Protein AF-A0A4Q7TY13-F1 (afdb_monomer_lite)

Organism: NCBI:txid340320

Radius of gyration: 34.93 Å; chains: 1; bounding box: 103×98×91 Å

Foldseek 3Di:
DDDDDDPPPDPPDPDDDKDWFWFKAKAFEAAPPPGFGFWFWKKFKAAACAFQDPDADQHGNPPTDGDWDQDPNDTDGMWTQHPRRMTMGGIDTFDMPPVDPDGQWTKMKMFTPADGQQWDQDDDSLRIDMDITGGYDVDPPDPDDHHYNHTYGLPAEDEFDDWDWAAWDCPDQPDIDQIDIGGPDDPQWPDWDWADDRGAQDKIKIKIKGHLSYDYTDDPQWDWDDDPSIIMIIHMDGHHHDHRNDDPPPPDDDDDDDDDDDDDDDDDDDDDDDDDDDDDDDDDDDDDDDDDDDPPPPPPPD

Secondary structure (DSSP, 8-state):
-PPPP--------PPPP-EEEEEEEEEEEEETTT--B----EEEEEEBSSTT-SS--S-BPTT--PPPEEETTEEESEEE--TT-EEEEEEEEEEEETTSPPPS-EEEEEEEEEPPTTBPPP-GGGGEEEEEE-SB-S-TTS---PEEEEE-B-TTEEEPPPPEEE----SBTTBPPPPEEEPPP-TTEEEEEEES---TT-EEEEEEEE-TT-EEEP-TTEEEEEETTEEEEEEEEEPPP---SSPP---------------------------------------------SSSSSSS--

InterPro domains:
  IPR013783 Immunoglobulin-like fold [G3DSA:2.60.40.10] (26-152)
  IPR041033 SpaA-like, prealbumin fold domain subgroup 1 [PF17802] (25-121)

Sequence (302 aa):
MPPIPHSRQAPSEISNIATTRWGWYEAYKVDGVTGAGLAGAKFEVYPAADPYGERCVATPLAGSGPIEVVENGATVTEFTSDTNGRVFIPGLFIDQDPIHPFSAYRCYVLKETLAPVGYDLPYGSAAYTPFSVTPGAPGTGTTYVPKRIPNTRLPWAMSLPTPIVVQATCPVPGQPTVPSVMFPPTANIRTVTMVGEVKAGSTVTVRVLGDEEYVFVQSAGWTITKVGASFMGEYTVKFDAIDCEKPPVKESKPHETSLAVTGGSDMVPLLRMGVGAILLLGAAVFTAAQVTKRRRRAMEQA

pLDDT: mean 78.39, std 21.89, range [29.95, 98.5]

Structure (mmCIF, N/CA/C/O backbone):
data_AF-A0A4Q7TY13-F1
#
_entry.id   AF-A0A4Q7TY13-F1
#
loop_
_atom_site.group_PDB
_atom_site.id
_atom_site.type_symbol
_atom_site.label_atom_id
_atom_site.label_alt_id
_atom_site.label_comp_id
_atom_site.label_asym_id
_atom_site.label_entity_id
_atom_site.label_seq_id
_atom_site.pdbx_PDB_ins_code
_atom_site.Cartn_x
_atom_site.Cartn_y
_atom_site.Cartn_z
_atom_site.occupancy
_atom_site.B_iso_or_equiv
_atom_site.auth_seq_id
_atom_site.auth_comp_id
_atom_site.auth_asym_id
_atom_site.auth_atom_id
_atom_site.pdbx_PDB_model_num
ATOM 1 N N . MET A 1 1 ? 33.196 56.301 -49.797 1.00 49.44 1 MET A N 1
ATOM 2 C CA . MET A 1 1 ? 32.649 54.926 -49.794 1.00 49.44 1 MET A CA 1
ATOM 3 C C . MET A 1 1 ? 31.441 54.909 -48.873 1.00 49.44 1 MET A C 1
ATOM 5 O O . MET A 1 1 ? 31.599 55.362 -47.745 1.00 49.44 1 MET A O 1
ATOM 9 N N . PRO A 1 2 ? 30.250 54.490 -49.330 1.00 49.22 2 PRO A N 1
ATOM 10 C CA . PRO A 1 2 ? 29.112 54.314 -48.432 1.00 49.22 2 PRO A CA 1
ATOM 11 C C . PRO A 1 2 ? 29.326 53.070 -47.544 1.00 49.22 2 PRO A C 1
ATOM 13 O O . PRO A 1 2 ? 30.039 52.154 -47.964 1.00 49.22 2 PRO A O 1
ATOM 16 N N . PRO A 1 3 ? 28.752 53.020 -46.327 1.00 52.72 3 PRO A N 1
ATOM 17 C CA . PRO A 1 3 ? 28.857 51.851 -45.462 1.00 52.72 3 PRO A CA 1
ATOM 18 C C . PRO A 1 3 ? 28.089 50.662 -46.058 1.00 52.72 3 PRO A C 1
ATOM 20 O O . PRO A 1 3 ? 26.989 50.816 -46.588 1.00 52.72 3 PRO A O 1
ATOM 23 N N . ILE A 1 4 ? 28.688 49.474 -45.966 1.00 56.56 4 ILE A N 1
ATOM 24 C CA . ILE A 1 4 ? 28.082 48.203 -46.381 1.00 56.56 4 ILE A CA 1
ATOM 25 C C . ILE A 1 4 ? 26.888 47.927 -45.452 1.00 56.56 4 ILE A C 1
ATOM 27 O O . ILE A 1 4 ? 27.062 47.974 -44.232 1.00 56.56 4 ILE A O 1
ATOM 31 N N . PRO A 1 5 ? 25.681 47.636 -45.967 1.00 55.06 5 PRO A N 1
ATOM 32 C CA . PRO A 1 5 ? 24.564 47.284 -45.107 1.00 55.06 5 PRO A CA 1
ATOM 33 C C . PRO A 1 5 ? 24.850 45.931 -44.446 1.00 55.06 5 PRO A C 1
ATOM 35 O O . PRO A 1 5 ? 25.048 44.925 -45.128 1.00 55.06 5 PRO A O 1
ATOM 38 N N . HIS A 1 6 ? 24.861 45.892 -43.112 1.00 53.75 6 HIS A N 1
ATOM 39 C CA . HIS A 1 6 ? 24.848 44.629 -42.382 1.00 53.75 6 HIS A CA 1
ATOM 40 C C . HIS A 1 6 ? 23.522 43.924 -42.673 1.00 53.75 6 HIS A C 1
ATOM 42 O O . HIS A 1 6 ? 22.461 44.346 -42.209 1.00 53.75 6 HIS A O 1
ATOM 48 N N . SER A 1 7 ? 23.590 42.860 -43.473 1.00 58.44 7 SER A N 1
ATOM 49 C CA . SER A 1 7 ? 22.499 41.906 -43.632 1.00 58.44 7 SER A CA 1
ATOM 50 C C . SER A 1 7 ? 22.081 41.422 -42.244 1.00 58.44 7 SER A C 1
ATOM 52 O O . SER A 1 7 ? 22.857 40.753 -41.561 1.00 58.44 7 SER A O 1
ATOM 54 N N . ARG A 1 8 ? 20.863 41.765 -41.807 1.00 54.44 8 ARG A N 1
ATOM 55 C CA . ARG A 1 8 ? 20.231 41.075 -40.681 1.00 54.44 8 ARG A CA 1
ATOM 56 C C . ARG A 1 8 ? 19.901 39.673 -41.170 1.00 54.44 8 ARG A C 1
ATOM 58 O O . ARG A 1 8 ? 18.864 39.465 -41.794 1.00 54.44 8 ARG A O 1
ATOM 65 N N . GLN A 1 9 ? 20.800 38.729 -40.928 1.00 53.16 9 GLN A N 1
ATOM 66 C CA . GLN A 1 9 ? 20.475 37.321 -41.077 1.00 53.16 9 GLN A CA 1
ATOM 67 C C . GLN A 1 9 ? 19.347 37.029 -40.081 1.00 53.16 9 GLN A C 1
ATOM 69 O O . GLN A 1 9 ? 19.521 37.198 -38.874 1.00 53.16 9 GLN A O 1
ATOM 74 N N . ALA A 1 10 ? 18.156 36.709 -40.591 1.00 61.06 10 ALA A N 1
ATOM 75 C CA . ALA A 1 10 ? 17.055 36.266 -39.747 1.00 61.06 10 ALA A CA 1
ATOM 76 C C . ALA A 1 10 ? 17.520 35.023 -38.964 1.00 61.06 10 ALA A C 1
ATOM 78 O O . ALA A 1 10 ? 18.226 34.194 -39.554 1.00 61.06 10 ALA A O 1
ATOM 79 N N . PRO A 1 11 ? 17.164 34.865 -37.674 1.00 57.53 11 PRO A N 1
ATOM 80 C CA . PRO A 1 11 ? 17.496 33.650 -36.947 1.00 57.53 11 PRO A CA 1
ATOM 81 C C . PRO A 1 11 ? 16.820 32.489 -37.677 1.00 57.53 11 PRO A C 1
ATOM 83 O O . PRO A 1 11 ? 15.596 32.404 -37.719 1.00 57.53 11 PRO A O 1
ATOM 86 N N . SER A 1 12 ? 17.613 31.633 -38.308 1.00 61.38 12 SER A N 1
ATOM 87 C CA . SER A 1 12 ? 17.139 30.382 -38.898 1.00 61.38 12 SER A CA 1
ATOM 88 C C . SER A 1 12 ? 17.755 29.230 -38.124 1.00 61.38 12 SER A C 1
ATOM 90 O O . SER A 1 12 ? 18.463 28.400 -38.673 1.00 61.38 12 SER A O 1
ATOM 92 N N . GLU A 1 13 ? 17.494 29.191 -36.821 1.00 64.62 13 GLU A N 1
ATOM 93 C CA . GLU A 1 13 ? 17.773 28.001 -36.025 1.00 64.62 13 GLU A CA 1
ATOM 94 C C . GLU A 1 13 ? 16.446 27.372 -35.628 1.00 64.62 13 GLU A C 1
ATOM 96 O O . GLU A 1 13 ? 15.847 27.683 -34.601 1.00 64.62 13 GLU A O 1
ATOM 101 N N . ILE A 1 14 ? 15.962 26.482 -36.493 1.00 67.62 14 ILE A N 1
ATOM 102 C CA . ILE A 1 14 ? 15.069 25.423 -36.037 1.00 67.62 14 ILE A CA 1
ATOM 103 C C . ILE A 1 14 ? 15.909 24.578 -35.072 1.00 67.62 14 ILE A C 1
ATOM 105 O O . ILE A 1 14 ? 16.956 24.061 -35.462 1.00 67.62 14 ILE A O 1
ATOM 109 N N . SER A 1 15 ? 15.481 24.474 -33.813 1.00 73.31 15 SER A N 1
ATOM 110 C CA . SER A 1 15 ? 16.133 23.608 -32.828 1.00 73.31 15 SER A CA 1
ATOM 111 C C . SER A 1 15 ? 16.093 22.148 -33.291 1.00 73.31 15 SER A C 1
ATOM 113 O O . SER A 1 15 ? 15.129 21.727 -33.935 1.00 73.31 15 SER A O 1
ATOM 115 N N . ASN A 1 16 ? 17.105 21.352 -32.939 1.00 78.12 16 ASN A N 1
ATOM 116 C CA . ASN A 1 16 ? 17.084 19.912 -33.195 1.00 78.12 16 ASN A CA 1
ATOM 117 C C . ASN A 1 16 ? 15.844 19.252 -32.560 1.00 78.12 16 ASN A C 1
ATOM 119 O O . ASN A 1 16 ? 15.320 19.718 -31.547 1.00 78.12 16 ASN A O 1
ATOM 123 N N . ILE A 1 17 ? 15.377 18.153 -33.153 1.00 81.62 17 ILE A N 1
ATOM 124 C CA . ILE A 1 17 ? 14.265 17.371 -32.601 1.00 81.62 17 ILE A CA 1
ATOM 125 C C . ILE A 1 17 ? 14.758 16.662 -31.336 1.00 81.62 17 ILE A C 1
ATOM 127 O O . ILE A 1 17 ? 15.833 16.066 -31.343 1.00 81.62 17 ILE A O 1
ATOM 131 N N . ALA A 1 18 ? 13.966 16.725 -30.266 1.00 85.69 18 ALA A N 1
ATOM 132 C CA . ALA A 1 18 ? 14.162 15.922 -29.067 1.00 85.69 18 ALA A CA 1
ATOM 133 C C . ALA A 1 18 ? 13.088 14.832 -29.009 1.00 85.69 18 ALA A C 1
ATOM 135 O O . ALA A 1 18 ? 11.911 15.096 -29.264 1.00 85.69 18 ALA A O 1
ATOM 136 N N . THR A 1 19 ? 13.486 13.612 -28.659 1.00 88.62 19 THR A N 1
ATOM 137 C CA . THR A 1 19 ? 12.565 12.478 -28.499 1.00 88.62 19 THR A CA 1
ATOM 138 C C . THR A 1 19 ? 12.606 12.014 -27.057 1.00 88.62 19 THR A C 1
ATOM 140 O O . THR A 1 19 ? 13.689 11.781 -26.538 1.00 88.62 19 THR A O 1
ATOM 143 N N . THR A 1 20 ? 11.447 11.828 -26.424 1.00 91.25 20 THR A N 1
ATOM 144 C CA . THR A 1 20 ? 11.343 11.172 -25.112 1.00 91.25 20 THR A CA 1
ATOM 145 C C . THR A 1 20 ? 10.578 9.868 -25.267 1.00 91.25 20 THR A C 1
ATOM 147 O O . THR A 1 20 ? 9.555 9.819 -25.954 1.00 91.25 20 THR A O 1
ATOM 150 N N . ARG A 1 21 ? 11.080 8.788 -24.667 1.00 92.12 21 ARG A N 1
ATOM 151 C CA . ARG A 1 21 ? 10.443 7.472 -24.743 1.00 92.12 21 ARG A CA 1
ATOM 152 C C . ARG A 1 21 ? 9.895 7.074 -23.390 1.00 92.12 21 ARG A C 1
ATOM 154 O O . ARG A 1 21 ? 10.549 7.226 -22.360 1.00 92.12 21 ARG A O 1
ATOM 161 N N . TRP A 1 22 ? 8.681 6.551 -23.440 1.00 93.06 22 TRP A N 1
ATOM 162 C CA . TRP A 1 22 ? 7.876 6.193 -22.287 1.00 93.06 22 TRP A CA 1
ATOM 163 C C . TRP A 1 22 ? 7.290 4.804 -22.503 1.00 93.06 22 TRP A C 1
ATOM 165 O O . TRP A 1 22 ? 7.093 4.376 -23.643 1.00 93.06 22 TRP A O 1
ATOM 175 N N . GLY A 1 23 ? 6.998 4.112 -21.414 1.00 91.81 23 GLY A N 1
ATOM 176 C CA . GLY A 1 23 ? 6.291 2.838 -21.426 1.00 91.81 23 GLY A CA 1
ATOM 177 C C . GLY A 1 23 ? 5.328 2.739 -20.255 1.00 91.81 23 GLY A C 1
ATOM 178 O O . GLY A 1 23 ? 5.052 3.720 -19.567 1.00 91.81 23 GLY A O 1
ATOM 179 N N . TRP A 1 24 ? 4.813 1.543 -20.020 1.00 91.06 24 TRP A N 1
ATOM 180 C CA . TRP A 1 24 ? 4.009 1.228 -18.844 1.00 91.06 24 TRP A CA 1
ATOM 181 C C . TRP A 1 24 ? 4.403 -0.127 -18.290 1.00 91.06 24 TRP A C 1
ATOM 183 O O . TRP A 1 24 ? 5.160 -0.882 -18.905 1.00 91.06 24 TRP A O 1
ATOM 193 N N . TYR A 1 25 ? 3.866 -0.437 -17.120 1.00 92.44 25 TYR A N 1
ATOM 194 C CA . TYR A 1 25 ? 4.073 -1.716 -16.477 1.00 92.44 25 TYR A CA 1
ATOM 195 C C . TYR A 1 25 ? 2.753 -2.309 -15.998 1.00 92.44 25 TYR A C 1
ATOM 197 O O . TYR A 1 25 ? 1.866 -1.601 -15.522 1.00 92.44 25 TYR A O 1
ATOM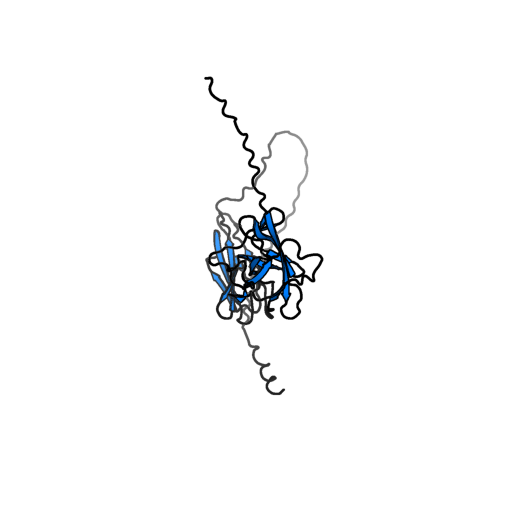 205 N N . GLU A 1 26 ? 2.638 -3.627 -16.130 1.00 93.00 26 GLU A N 1
ATOM 206 C CA . GLU A 1 26 ? 1.529 -4.410 -15.609 1.00 93.00 26 GLU A CA 1
ATOM 207 C C . GLU A 1 26 ? 2.055 -5.631 -14.840 1.00 93.00 26 GLU A C 1
ATOM 209 O O . GLU A 1 26 ? 3.021 -6.301 -15.220 1.00 93.00 26 GLU A O 1
ATOM 214 N N . ALA A 1 27 ? 1.409 -5.909 -13.715 1.00 95.19 27 ALA A N 1
ATOM 215 C CA . ALA A 1 27 ? 1.659 -7.073 -12.884 1.00 95.19 27 ALA A CA 1
ATOM 216 C C . ALA A 1 27 ? 0.348 -7.586 -12.287 1.00 95.19 27 ALA A C 1
ATOM 218 O O . ALA A 1 27 ? -0.671 -6.901 -12.314 1.00 95.19 27 ALA A O 1
ATOM 219 N N . TYR A 1 28 ? 0.385 -8.786 -11.716 1.00 97.00 28 TYR A N 1
ATOM 220 C CA . TYR A 1 28 ? -0.742 -9.371 -10.998 1.00 97.00 28 TYR A CA 1
ATOM 221 C C . TYR A 1 28 ? -0.338 -9.683 -9.564 1.00 97.00 28 TYR A C 1
ATOM 223 O O . TYR A 1 28 ? 0.536 -10.518 -9.313 1.00 97.00 28 TYR A O 1
ATOM 231 N N . LYS A 1 29 ? -1.003 -9.033 -8.614 1.00 98.25 29 LYS A N 1
ATOM 232 C CA . LYS A 1 29 ? -1.032 -9.427 -7.214 1.00 98.25 29 LYS A CA 1
ATOM 233 C C . LYS A 1 29 ? -1.815 -10.721 -7.096 1.00 98.25 29 LYS A C 1
ATOM 235 O O . LYS A 1 29 ? -2.975 -10.800 -7.491 1.00 98.25 29 LYS A O 1
ATOM 240 N N . VAL A 1 30 ? -1.174 -11.732 -6.533 1.00 97.88 30 VAL A N 1
ATOM 241 C CA . VAL A 1 30 ? -1.740 -13.074 -6.479 1.00 97.88 30 VAL A CA 1
ATOM 242 C C . VAL A 1 30 ? -1.545 -13.720 -5.125 1.00 97.88 30 VAL A C 1
ATOM 244 O O . VAL A 1 30 ? -0.652 -13.373 -4.348 1.00 97.88 30 VAL A O 1
ATOM 247 N N . ASP A 1 31 ? -2.380 -14.709 -4.877 1.00 95.81 31 ASP A N 1
ATOM 248 C CA . ASP A 1 31 ? -2.190 -15.691 -3.838 1.00 95.81 31 ASP A CA 1
ATOM 249 C C . ASP A 1 31 ? -0.951 -16.544 -4.132 1.00 95.81 31 ASP A C 1
ATOM 251 O O . ASP A 1 31 ? -0.808 -17.086 -5.231 1.00 95.81 31 ASP A O 1
ATOM 255 N N . GLY A 1 32 ? -0.050 -16.676 -3.161 1.00 94.12 32 GLY A N 1
ATOM 256 C CA . GLY A 1 32 ? 1.195 -17.422 -3.338 1.00 94.12 32 GLY A CA 1
ATOM 257 C C . GLY A 1 32 ? 1.010 -18.925 -3.561 1.00 94.12 32 GLY A C 1
ATOM 258 O O . GLY A 1 32 ? 1.912 -19.558 -4.100 1.00 94.12 32 GLY A O 1
ATOM 259 N N . VAL A 1 33 ? -0.144 -19.490 -3.189 1.00 92.81 33 VAL A N 1
ATOM 260 C CA . VAL A 1 33 ? -0.410 -20.936 -3.250 1.00 92.81 33 VAL A CA 1
ATOM 261 C C . VAL A 1 33 ? -1.324 -21.283 -4.424 1.00 92.81 33 VAL A C 1
ATOM 263 O O . VAL A 1 33 ? -0.960 -22.045 -5.310 1.00 92.81 33 VAL A O 1
ATOM 266 N N . THR A 1 34 ? -2.525 -20.715 -4.434 1.00 94.31 34 THR A N 1
ATOM 267 C CA . THR A 1 34 ? -3.588 -20.977 -5.420 1.00 94.31 34 THR A CA 1
ATOM 268 C C . THR A 1 34 ? -3.399 -20.193 -6.708 1.00 94.31 34 THR A C 1
ATOM 270 O O . THR A 1 34 ? -3.922 -20.559 -7.755 1.00 94.31 34 THR A O 1
ATOM 273 N N . GLY A 1 35 ? -2.677 -19.081 -6.624 1.00 94.81 35 GLY A N 1
ATOM 274 C CA . GLY A 1 35 ? -2.438 -18.189 -7.733 1.00 94.81 35 GLY A CA 1
ATOM 275 C C . GLY A 1 35 ? -3.589 -17.281 -8.156 1.00 94.81 35 GLY A C 1
ATOM 276 O O . GLY A 1 35 ? -3.412 -16.546 -9.130 1.00 94.81 35 GLY A O 1
ATOM 277 N N . ALA A 1 36 ? -4.702 -17.289 -7.421 1.00 95.50 36 ALA A N 1
ATOM 278 C CA . ALA A 1 36 ? -5.828 -16.382 -7.623 1.00 95.50 36 ALA A CA 1
ATOM 279 C C . ALA A 1 36 ? -5.410 -14.907 -7.481 1.00 95.50 36 ALA A C 1
ATOM 281 O O . ALA A 1 36 ? -4.533 -14.593 -6.677 1.00 95.50 36 ALA A O 1
ATOM 282 N N . GLY A 1 37 ? -6.041 -14.014 -8.247 1.00 96.56 37 GLY A N 1
ATOM 283 C CA . GLY A 1 37 ? -5.825 -12.568 -8.152 1.00 96.56 37 GLY A CA 1
ATOM 284 C C . GLY A 1 37 ? -6.306 -11.993 -6.818 1.00 96.56 37 GLY A C 1
ATOM 285 O O . GLY A 1 37 ? -7.315 -12.447 -6.281 1.00 96.56 37 GLY A O 1
ATOM 286 N N . LEU A 1 38 ? -5.580 -11.009 -6.278 1.00 96.25 38 LEU A N 1
ATOM 287 C CA . LEU A 1 38 ? -5.892 -10.375 -4.994 1.00 96.25 38 LEU A CA 1
ATOM 288 C C . LEU A 1 38 ? -6.087 -8.867 -5.137 1.00 96.25 38 LEU A C 1
ATOM 290 O O . LEU A 1 38 ? -5.156 -8.151 -5.510 1.00 96.25 38 LEU A O 1
ATOM 294 N N . ALA A 1 39 ? -7.267 -8.389 -4.756 1.00 96.25 39 ALA A N 1
ATOM 295 C CA . ALA A 1 39 ? -7.611 -6.971 -4.747 1.00 96.25 39 ALA A CA 1
ATOM 296 C C . ALA A 1 39 ? -7.082 -6.232 -3.510 1.00 96.25 39 ALA A C 1
ATOM 298 O O . ALA A 1 39 ? -6.946 -6.810 -2.430 1.00 96.25 39 ALA A O 1
ATOM 299 N N . GLY A 1 40 ? -6.866 -4.925 -3.657 1.00 93.62 40 GLY A N 1
ATOM 300 C CA . GLY A 1 40 ? -6.635 -4.006 -2.543 1.00 93.62 40 GLY A CA 1
ATOM 301 C C . GLY A 1 40 ? -5.205 -3.959 -2.003 1.00 93.62 40 GLY A C 1
ATOM 302 O O . GLY A 1 40 ? -4.977 -3.274 -1.009 1.00 93.62 40 GLY A O 1
ATOM 303 N N . ALA A 1 41 ? -4.242 -4.636 -2.639 1.00 96.69 41 ALA A N 1
ATOM 304 C CA . ALA A 1 41 ? -2.831 -4.369 -2.369 1.00 96.69 41 ALA A CA 1
ATOM 305 C C . ALA A 1 41 ? -2.471 -2.973 -2.878 1.00 96.69 41 ALA A C 1
ATOM 307 O O . ALA A 1 41 ? -2.940 -2.586 -3.947 1.00 96.69 41 ALA A O 1
ATOM 308 N N . LYS A 1 42 ? -1.614 -2.251 -2.159 1.00 97.69 42 LYS A N 1
ATOM 309 C CA . LYS A 1 42 ? -1.119 -0.931 -2.562 1.00 97.69 42 LYS A CA 1
ATOM 310 C C . LYS A 1 42 ? 0.372 -0.974 -2.825 1.00 97.69 42 LYS A C 1
ATOM 312 O O . LYS A 1 42 ? 1.121 -1.654 -2.117 1.00 97.69 42 LYS A O 1
ATOM 317 N N . PHE A 1 43 ? 0.784 -0.229 -3.840 1.00 98.44 43 PHE A N 1
ATOM 318 C CA . PHE A 1 43 ? 2.151 -0.203 -4.318 1.00 98.44 43 PHE A CA 1
ATOM 319 C C . PHE A 1 43 ? 2.637 1.208 -4.604 1.00 98.44 43 PHE A C 1
ATOM 321 O O . PHE A 1 43 ? 1.892 2.032 -5.120 1.00 98.44 43 PHE A O 1
ATOM 328 N N . GLU A 1 44 ? 3.923 1.430 -4.372 1.00 98.25 44 GLU A N 1
ATOM 329 C CA . GLU A 1 44 ? 4.661 2.622 -4.787 1.00 98.25 44 GLU A CA 1
ATOM 330 C C . GLU A 1 44 ? 5.759 2.223 -5.779 1.00 98.25 44 GLU A C 1
ATOM 332 O O . GLU A 1 44 ? 6.327 1.130 -5.692 1.00 98.25 44 GLU A O 1
ATOM 337 N N . VAL A 1 45 ? 6.095 3.109 -6.716 1.00 98.25 45 V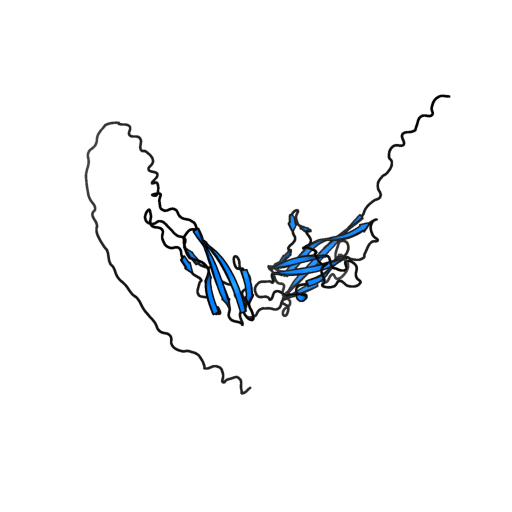AL A N 1
ATOM 338 C CA . VAL A 1 45 ? 7.177 2.888 -7.688 1.00 98.25 45 VAL A CA 1
ATOM 339 C C . VAL A 1 45 ? 8.366 3.759 -7.328 1.00 98.25 45 VAL A C 1
ATOM 341 O O . VAL A 1 45 ? 8.202 4.933 -7.031 1.00 98.25 45 VAL A O 1
ATOM 344 N N . TYR A 1 46 ? 9.569 3.206 -7.407 1.00 98.50 46 TYR A N 1
ATOM 345 C CA . TYR A 1 46 ? 10.821 3.898 -7.137 1.00 98.50 46 TYR A CA 1
ATOM 346 C C . TYR A 1 46 ? 11.789 3.751 -8.314 1.00 98.50 46 TYR A C 1
ATOM 348 O O . TYR A 1 46 ? 11.786 2.716 -8.997 1.00 98.50 46 TYR A O 1
ATOM 356 N N . PRO A 1 47 ? 12.660 4.747 -8.550 1.00 98.19 47 PRO A N 1
ATOM 357 C CA . PRO A 1 47 ? 13.769 4.581 -9.479 1.00 98.19 47 PRO A CA 1
ATOM 358 C C . PRO A 1 47 ? 14.704 3.474 -8.976 1.00 98.19 47 PRO A C 1
ATOM 360 O O . PRO A 1 47 ? 14.988 3.388 -7.781 1.00 98.19 47 PRO A O 1
ATOM 363 N N . ALA A 1 48 ? 15.194 2.625 -9.880 1.00 98.06 48 ALA A N 1
ATOM 364 C CA . ALA A 1 48 ? 16.223 1.650 -9.533 1.00 98.06 48 ALA A CA 1
ATOM 365 C C . ALA A 1 48 ? 17.568 2.342 -9.263 1.00 98.06 48 ALA A C 1
ATOM 367 O O . ALA A 1 48 ? 17.871 3.377 -9.861 1.00 98.06 48 ALA A O 1
ATOM 368 N N . ALA A 1 49 ? 18.387 1.751 -8.389 1.00 97.50 49 ALA A N 1
ATOM 369 C CA . ALA A 1 49 ? 19.751 2.221 -8.137 1.00 97.50 49 ALA A CA 1
ATOM 370 C C . ALA A 1 49 ? 20.625 2.175 -9.403 1.00 97.50 49 ALA A C 1
ATOM 372 O O . ALA A 1 49 ? 21.430 3.075 -9.622 1.00 97.50 49 ALA A O 1
ATOM 373 N N . ASP A 1 50 ? 20.419 1.157 -10.245 1.00 96.81 50 ASP A N 1
ATOM 374 C CA . ASP A 1 50 ? 20.980 1.067 -11.591 1.00 96.81 50 ASP A CA 1
ATOM 375 C C . ASP A 1 50 ? 19.834 1.019 -12.625 1.00 96.81 50 ASP A C 1
ATOM 377 O O . ASP A 1 50 ? 19.180 -0.020 -12.774 1.00 96.81 50 ASP A O 1
ATOM 381 N N . PRO A 1 51 ? 19.527 2.138 -13.308 1.00 95.75 51 PRO A N 1
ATOM 382 C CA . PRO A 1 51 ? 18.399 2.222 -14.230 1.00 95.75 51 PRO A CA 1
ATOM 383 C C . PRO A 1 51 ? 18.620 1.479 -15.554 1.00 95.75 51 PRO A C 1
ATOM 385 O O . PRO A 1 51 ? 17.638 1.252 -16.259 1.00 95.75 51 PRO A O 1
ATOM 388 N N . TYR A 1 52 ? 19.853 1.100 -15.900 1.00 94.81 52 TYR A N 1
ATOM 389 C CA . TYR A 1 52 ? 20.180 0.432 -17.170 1.00 94.81 52 TYR A CA 1
ATOM 390 C C . TYR A 1 52 ? 21.087 -0.791 -16.985 1.00 94.81 52 TYR A C 1
ATOM 392 O O . TYR A 1 52 ? 21.744 -1.228 -17.930 1.00 94.81 52 TYR A O 1
ATOM 400 N N . GLY A 1 53 ? 21.122 -1.343 -15.773 1.00 93.12 53 GLY A N 1
ATOM 401 C CA . GLY A 1 53 ? 21.879 -2.551 -15.479 1.00 93.12 53 GLY A CA 1
ATOM 402 C C . GLY A 1 53 ? 21.396 -3.735 -16.307 1.00 93.12 53 GLY A C 1
ATOM 403 O O . GLY A 1 53 ? 20.220 -3.823 -16.657 1.00 93.12 53 GLY A O 1
ATOM 404 N N . GLU A 1 54 ? 22.293 -4.691 -16.566 1.00 91.81 54 GLU A N 1
ATOM 405 C CA . GLU A 1 54 ? 22.007 -5.894 -17.368 1.00 91.81 54 GLU A CA 1
ATOM 406 C C . GLU A 1 54 ? 20.785 -6.685 -16.873 1.00 91.81 54 GLU A C 1
ATOM 408 O O . GLU A 1 54 ? 20.146 -7.418 -17.632 1.00 91.81 54 GLU A O 1
ATOM 413 N N . ARG A 1 55 ? 20.475 -6.562 -15.576 1.00 92.31 55 ARG A N 1
ATOM 414 C CA . ARG A 1 55 ? 19.270 -7.087 -14.937 1.00 92.31 55 ARG A CA 1
ATOM 415 C C . ARG A 1 55 ? 18.747 -6.082 -13.927 1.00 92.31 55 ARG A C 1
ATOM 417 O O . ARG A 1 55 ? 19.504 -5.566 -13.109 1.00 92.31 55 ARG A O 1
ATOM 424 N N . CYS A 1 56 ? 17.432 -5.899 -13.904 1.00 95.44 56 CYS A N 1
ATOM 425 C CA . CYS A 1 56 ? 16.801 -5.099 -12.865 1.00 95.44 56 CYS A CA 1
ATOM 426 C C . CYS A 1 56 ? 16.888 -5.809 -11.507 1.00 95.44 56 CYS A C 1
ATOM 428 O O . CYS A 1 56 ? 16.508 -6.976 -11.374 1.00 95.44 56 CYS A O 1
ATOM 430 N N . VAL A 1 57 ? 17.356 -5.086 -10.491 1.00 96.00 57 VAL A N 1
ATOM 431 C CA . VAL A 1 57 ? 17.530 -5.572 -9.114 1.00 96.00 57 VAL A CA 1
ATOM 432 C C . VAL A 1 57 ? 16.583 -4.859 -8.155 1.00 96.00 57 VAL A C 1
ATOM 434 O O . VAL A 1 57 ? 16.160 -3.735 -8.410 1.00 96.00 57 VAL A O 1
ATOM 437 N N . ALA A 1 58 ? 16.229 -5.519 -7.050 1.00 95.56 58 ALA A N 1
ATOM 438 C CA . ALA A 1 58 ? 15.232 -5.058 -6.076 1.00 95.56 58 ALA A CA 1
ATOM 439 C C . ALA A 1 58 ? 15.724 -3.907 -5.167 1.00 95.56 58 ALA A C 1
ATOM 441 O O . ALA A 1 58 ? 15.333 -3.822 -4.005 1.00 95.56 58 ALA A O 1
ATOM 442 N N . THR A 1 59 ? 16.611 -3.050 -5.672 1.00 96.62 59 THR A N 1
ATOM 443 C CA . THR A 1 59 ? 17.271 -1.995 -4.899 1.00 96.62 59 THR A CA 1
ATOM 444 C C . THR A 1 59 ? 16.856 -0.632 -5.448 1.00 96.62 59 THR A C 1
ATOM 446 O O . THR A 1 59 ? 17.267 -0.283 -6.561 1.00 96.62 59 THR A O 1
ATOM 449 N N . PRO A 1 60 ? 16.042 0.145 -4.712 1.00 97.06 60 PRO A N 1
ATOM 450 C CA . PRO A 1 60 ? 15.705 1.499 -5.123 1.00 97.06 60 PRO A CA 1
ATOM 451 C C . PRO A 1 60 ? 16.924 2.422 -4.993 1.00 97.06 60 PRO A C 1
ATOM 453 O O . PRO A 1 60 ? 17.845 2.161 -4.214 1.00 97.06 60 PRO A O 1
ATOM 456 N N . LEU A 1 61 ? 16.925 3.525 -5.738 1.00 97.69 61 LEU A N 1
ATOM 457 C CA . LEU A 1 61 ? 17.929 4.575 -5.607 1.00 97.69 61 LEU A CA 1
ATOM 458 C C . LEU A 1 61 ? 17.882 5.161 -4.189 1.00 97.69 61 LEU A C 1
ATOM 460 O O . LEU A 1 61 ? 16.828 5.597 -3.716 1.00 97.69 61 LEU A O 1
ATOM 464 N N . ALA A 1 62 ? 19.028 5.185 -3.512 1.00 96.19 62 ALA A N 1
ATOM 465 C CA . ALA A 1 62 ? 19.119 5.677 -2.142 1.00 96.19 62 ALA A CA 1
ATOM 466 C C . ALA A 1 62 ? 18.652 7.140 -2.039 1.00 96.19 62 ALA A C 1
ATOM 468 O O . ALA A 1 62 ? 19.055 7.987 -2.832 1.00 96.19 62 ALA A O 1
ATOM 469 N N . GLY A 1 63 ? 17.798 7.429 -1.054 1.00 95.38 63 GLY A N 1
ATOM 470 C CA . GLY A 1 63 ? 17.256 8.771 -0.820 1.00 95.38 63 GLY A CA 1
ATOM 471 C C . GLY A 1 63 ? 16.140 9.206 -1.778 1.00 95.38 63 GLY A C 1
ATOM 472 O O . GLY A 1 63 ? 15.669 10.334 -1.661 1.00 95.38 63 GLY A O 1
ATOM 473 N N . SER A 1 64 ? 15.698 8.347 -2.704 1.00 96.56 64 SER A N 1
ATOM 474 C CA . SER A 1 64 ? 14.565 8.653 -3.586 1.00 96.56 64 SER A CA 1
ATOM 475 C C . SER A 1 64 ? 13.206 8.463 -2.898 1.00 96.56 64 SER A C 1
ATOM 477 O O . SER A 1 64 ? 13.040 7.592 -2.041 1.00 96.56 64 SER A O 1
ATOM 479 N N . GLY A 1 65 ? 12.231 9.290 -3.285 1.00 96.56 65 GLY A N 1
ATOM 480 C CA . GLY A 1 65 ? 10.816 9.105 -2.953 1.00 96.56 65 GLY A CA 1
ATOM 481 C C . GLY A 1 65 ? 10.062 8.307 -4.029 1.00 96.56 65 GLY A C 1
ATOM 482 O O . GLY A 1 65 ? 10.645 8.002 -5.076 1.00 96.56 65 GLY A O 1
ATOM 483 N N . PRO A 1 66 ? 8.777 7.978 -3.786 1.00 97.88 66 PRO A N 1
ATOM 484 C CA . PRO A 1 66 ? 7.905 7.399 -4.801 1.00 97.88 66 PRO A CA 1
ATOM 485 C C . PRO A 1 66 ? 7.825 8.284 -6.047 1.00 97.88 66 PRO A C 1
ATOM 487 O O . PRO A 1 66 ? 7.818 9.511 -5.953 1.00 97.88 66 PRO A O 1
ATOM 490 N N . ILE A 1 67 ? 7.748 7.656 -7.213 1.00 97.81 67 ILE A N 1
ATOM 491 C CA . ILE A 1 67 ? 7.570 8.335 -8.491 1.00 97.81 67 ILE A CA 1
ATOM 492 C C . ILE A 1 67 ? 6.121 8.793 -8.613 1.00 97.81 67 ILE A C 1
ATOM 494 O O . ILE A 1 67 ? 5.190 8.001 -8.479 1.00 97.81 67 ILE A O 1
ATOM 498 N N . GLU A 1 68 ? 5.962 10.072 -8.922 1.00 97.06 68 GLU A N 1
ATOM 499 C CA . GLU A 1 68 ? 4.698 10.670 -9.324 1.00 97.06 68 GLU A CA 1
ATOM 500 C C . GLU A 1 68 ? 4.385 10.317 -10.780 1.00 97.06 68 GLU A C 1
ATOM 502 O O . GLU A 1 68 ? 5.199 10.530 -11.682 1.00 97.06 68 GLU A O 1
ATOM 507 N N . VAL A 1 69 ? 3.191 9.784 -11.013 1.00 94.62 69 VAL A N 1
ATOM 508 C CA . VAL A 1 69 ? 2.682 9.418 -12.335 1.00 94.62 69 VAL A CA 1
ATOM 509 C C . VAL A 1 69 ? 1.364 10.138 -12.570 1.00 94.62 69 VAL A C 1
ATOM 511 O O . VAL A 1 69 ? 0.554 10.271 -11.659 1.00 94.62 69 VAL A O 1
ATOM 514 N N . VAL A 1 70 ? 1.127 10.594 -13.799 1.00 90.44 70 VAL A N 1
ATOM 515 C CA . VAL A 1 70 ? -0.167 11.167 -14.180 1.00 90.44 70 VAL A CA 1
ATOM 516 C C . VAL A 1 70 ? -1.080 10.055 -14.687 1.00 90.44 70 VAL A C 1
ATOM 518 O O . VAL A 1 70 ? -0.846 9.480 -15.750 1.00 90.44 70 VAL A O 1
ATOM 521 N N . GLU A 1 71 ? -2.150 9.781 -13.950 1.00 86.56 71 GLU A N 1
ATOM 522 C CA . GLU A 1 71 ? -3.209 8.849 -14.320 1.00 86.56 71 GLU A CA 1
ATOM 523 C C . GLU A 1 71 ? -4.544 9.600 -14.382 1.00 86.56 71 GLU A C 1
ATOM 525 O O . GLU A 1 71 ? -4.951 10.259 -13.428 1.00 86.56 71 GLU A O 1
ATOM 530 N N . ASN A 1 72 ? -5.228 9.544 -15.529 1.00 85.69 72 ASN A N 1
ATOM 531 C CA . ASN A 1 72 ? -6.512 10.228 -15.752 1.00 85.69 72 ASN A CA 1
ATOM 532 C C . ASN A 1 72 ? -6.498 11.734 -15.406 1.00 85.69 72 ASN A C 1
ATOM 534 O O . ASN A 1 72 ? -7.499 12.290 -14.960 1.00 85.69 72 ASN A O 1
ATOM 538 N N . GLY A 1 73 ? -5.356 12.400 -15.614 1.00 87.81 73 GLY A N 1
ATOM 539 C CA . GLY A 1 73 ? -5.178 13.826 -15.319 1.00 87.81 73 GLY A CA 1
ATOM 540 C C . GLY A 1 73 ? -4.900 14.153 -13.848 1.00 87.81 73 GLY A C 1
ATOM 541 O O . GLY A 1 73 ? -4.769 15.328 -13.517 1.00 87.81 73 GLY A O 1
ATOM 542 N N . ALA A 1 74 ? -4.775 13.147 -12.979 1.00 91.62 74 ALA A N 1
ATOM 543 C CA . ALA A 1 74 ? -4.379 13.301 -11.586 1.00 91.62 74 ALA A CA 1
ATOM 544 C C . ALA A 1 74 ? -2.974 12.735 -11.354 1.00 91.62 74 ALA A C 1
ATOM 546 O O . ALA A 1 74 ? -2.613 11.697 -11.905 1.00 91.62 74 ALA A O 1
ATOM 547 N N . THR A 1 75 ? -2.190 13.407 -10.514 1.00 94.06 75 THR A N 1
ATOM 548 C CA . THR A 1 75 ? -0.910 12.871 -10.050 1.00 94.06 75 THR A CA 1
ATOM 549 C C . THR A 1 75 ? -1.155 11.841 -8.953 1.00 94.06 75 THR A C 1
ATOM 551 O O . THR A 1 75 ? -1.800 12.144 -7.948 1.00 94.06 75 THR A O 1
ATOM 554 N N . VAL A 1 76 ? -0.623 10.637 -9.137 1.00 96.06 76 VAL A N 1
ATOM 555 C CA . VAL A 1 76 ? -0.686 9.522 -8.191 1.00 96.06 76 VAL A CA 1
ATOM 556 C C . VAL A 1 76 ? 0.717 8.999 -7.899 1.00 96.06 76 VAL A C 1
ATOM 558 O O . VAL A 1 76 ? 1.592 8.994 -8.762 1.00 96.06 76 VAL A O 1
ATOM 561 N N . THR A 1 77 ? 0.932 8.545 -6.670 1.00 97.06 77 THR A N 1
ATOM 562 C CA . THR A 1 77 ? 2.154 7.843 -6.236 1.00 97.06 77 THR A CA 1
ATOM 563 C C . THR A 1 77 ? 1.867 6.420 -5.762 1.00 97.06 77 THR A C 1
ATOM 565 O O . THR A 1 77 ? 2.794 5.644 -5.532 1.00 97.06 77 THR A O 1
ATOM 568 N N . GLU A 1 78 ? 0.584 6.076 -5.627 1.00 97.12 78 GLU A N 1
ATOM 569 C CA . GLU A 1 78 ? 0.105 4.812 -5.088 1.00 97.12 78 GLU A CA 1
ATOM 570 C C . GLU A 1 78 ? -0.806 4.112 -6.101 1.00 97.12 78 GLU A C 1
ATOM 572 O O . GLU A 1 78 ? -1.772 4.693 -6.595 1.00 97.12 78 GLU A O 1
ATOM 577 N N . PHE A 1 79 ? -0.516 2.843 -6.373 1.00 97.19 79 PHE A N 1
ATOM 578 C CA . PHE A 1 79 ? -1.241 1.999 -7.319 1.00 97.19 79 PHE A CA 1
ATOM 579 C C . PHE A 1 79 ? -1.895 0.849 -6.569 1.00 97.19 79 PHE A C 1
ATOM 581 O O . PHE A 1 79 ? -1.239 0.160 -5.787 1.00 97.19 79 PHE A O 1
ATOM 588 N N . THR A 1 80 ? -3.186 0.627 -6.806 1.00 97.25 80 THR A N 1
ATOM 589 C CA . THR A 1 80 ? -3.955 -0.411 -6.108 1.00 97.25 80 THR A CA 1
ATOM 590 C C . THR A 1 80 ? -4.228 -1.595 -7.031 1.00 97.25 80 THR A C 1
ATOM 592 O O . THR A 1 80 ? -4.567 -1.395 -8.196 1.00 97.25 80 THR A O 1
ATOM 595 N N . SER A 1 81 ? -4.105 -2.826 -6.527 1.00 98.12 81 SER A N 1
ATOM 596 C CA . SER A 1 81 ? -4.493 -4.015 -7.287 1.00 98.12 81 SER A CA 1
ATOM 597 C C . SER A 1 81 ? -6.014 -4.122 -7.417 1.00 98.12 81 SER A C 1
ATOM 599 O O . SER A 1 81 ? -6.747 -4.014 -6.428 1.00 98.12 81 SER A O 1
ATOM 601 N N . ASP A 1 82 ? -6.497 -4.343 -8.638 1.00 96.81 82 ASP A N 1
ATOM 602 C CA . ASP A 1 82 ? -7.927 -4.445 -8.928 1.00 96.81 82 ASP A CA 1
ATOM 603 C C . ASP A 1 82 ? -8.536 -5.789 -8.484 1.00 96.81 82 ASP A C 1
ATOM 605 O O . ASP A 1 82 ? -7.877 -6.636 -7.880 1.00 96.81 82 ASP A O 1
ATOM 609 N N . THR A 1 83 ? -9.815 -6.009 -8.786 1.00 94.88 83 THR A N 1
ATOM 610 C CA . THR A 1 83 ? -10.545 -7.236 -8.422 1.00 94.88 83 THR A CA 1
ATOM 611 C C . THR A 1 83 ? -9.955 -8.519 -9.011 1.00 94.88 83 THR A C 1
ATOM 613 O O . THR A 1 83 ? -10.154 -9.588 -8.438 1.00 94.88 83 THR A O 1
ATOM 616 N N . ASN A 1 84 ? -9.201 -8.430 -10.108 1.00 94.62 84 ASN A N 1
ATOM 617 C CA . ASN A 1 84 ? -8.469 -9.541 -10.718 1.00 94.62 84 ASN A CA 1
ATOM 618 C C . ASN A 1 84 ? -7.004 -9.593 -10.252 1.00 94.62 84 ASN A C 1
ATOM 620 O O . ASN A 1 84 ? -6.219 -10.411 -10.736 1.00 94.62 84 ASN A O 1
ATOM 624 N N . GLY A 1 85 ? -6.623 -8.726 -9.314 1.00 97.50 85 GLY A N 1
ATOM 625 C CA . GLY A 1 85 ? -5.267 -8.548 -8.824 1.00 97.50 85 GLY A CA 1
ATOM 626 C C . GLY A 1 85 ? -4.368 -7.741 -9.752 1.00 97.50 85 GLY A C 1
ATOM 627 O O . GLY A 1 85 ? -3.173 -7.652 -9.486 1.00 97.50 85 GLY A O 1
ATOM 628 N N . ARG A 1 86 ? -4.880 -7.148 -10.831 1.00 96.94 86 ARG A N 1
ATOM 629 C CA . ARG A 1 86 ? -4.060 -6.398 -11.783 1.00 96.94 86 ARG A CA 1
ATOM 630 C C . ARG A 1 86 ? -3.558 -5.105 -11.149 1.00 96.94 86 ARG A C 1
ATOM 632 O O . ARG A 1 86 ? -4.330 -4.349 -10.570 1.00 96.94 86 ARG A O 1
ATOM 639 N N . VAL A 1 87 ? -2.268 -4.843 -11.305 1.00 96.69 87 VAL A N 1
ATOM 640 C CA . VAL A 1 87 ? -1.591 -3.598 -10.936 1.00 96.69 87 VAL A CA 1
ATOM 641 C C . VAL A 1 87 ? -1.080 -2.979 -12.224 1.00 96.69 87 VAL A C 1
ATOM 643 O O . VAL A 1 87 ? -0.314 -3.620 -12.946 1.00 96.69 87 VAL A O 1
ATOM 646 N N . PHE A 1 88 ? -1.503 -1.756 -12.521 1.00 94.31 88 PHE A N 1
ATOM 647 C CA . PHE A 1 88 ? -1.120 -1.047 -13.736 1.00 94.31 88 PHE A CA 1
ATOM 648 C C . PHE A 1 88 ? -0.491 0.289 -13.398 1.00 94.31 88 PHE A C 1
ATOM 650 O O . PHE A 1 88 ? -1.032 1.045 -12.599 1.00 94.31 88 PHE A O 1
ATOM 657 N N . ILE A 1 89 ? 0.654 0.554 -14.015 1.00 94.19 89 ILE A N 1
ATOM 658 C CA . ILE A 1 89 ? 1.411 1.785 -13.834 1.00 94.19 89 ILE A CA 1
ATOM 659 C C . ILE A 1 89 ? 1.594 2.413 -15.214 1.00 94.19 89 ILE A C 1
ATOM 661 O O . ILE A 1 89 ? 2.396 1.901 -16.007 1.00 94.19 89 ILE A O 1
ATOM 665 N N . PRO A 1 90 ? 0.848 3.482 -15.534 1.00 91.88 90 PRO A N 1
ATOM 666 C CA . PRO A 1 90 ? 1.001 4.173 -16.802 1.00 91.88 90 PRO A CA 1
ATOM 667 C C . PRO A 1 90 ? 2.290 5.009 -16.834 1.00 91.88 90 PRO A C 1
ATOM 669 O O . PRO A 1 90 ? 2.818 5.406 -15.803 1.00 91.88 90 PRO A O 1
ATOM 672 N N . GLY A 1 91 ? 2.781 5.301 -18.040 1.00 90.50 91 GLY A N 1
ATOM 673 C CA . GLY A 1 91 ? 3.668 6.443 -18.296 1.00 90.50 91 GLY A CA 1
ATOM 674 C C . GLY A 1 91 ? 4.950 6.522 -17.459 1.00 90.50 91 GLY A C 1
ATOM 675 O O . GLY A 1 91 ? 5.177 7.515 -16.775 1.00 90.50 91 GLY A O 1
ATOM 676 N N . LEU A 1 92 ? 5.830 5.528 -17.568 1.00 94.69 92 LEU A N 1
ATOM 677 C CA . LEU A 1 92 ? 7.175 5.561 -16.989 1.00 94.69 92 LEU A CA 1
ATOM 678 C C . LEU A 1 92 ? 8.217 5.965 -18.035 1.00 94.69 92 LEU A C 1
ATOM 680 O O . LEU A 1 92 ? 8.232 5.437 -19.148 1.00 94.69 92 LEU A O 1
ATOM 684 N N . PHE A 1 93 ? 9.086 6.904 -17.660 1.00 94.75 93 PHE A N 1
ATOM 685 C CA . PHE A 1 93 ? 10.183 7.391 -18.495 1.00 94.75 93 PHE A CA 1
ATOM 686 C C . PHE A 1 93 ? 11.192 6.279 -18.806 1.00 94.75 93 PHE A C 1
ATOM 688 O O . PHE A 1 93 ? 11.424 5.377 -18.010 1.00 94.75 93 PHE A O 1
ATOM 695 N N . ILE A 1 94 ? 11.841 6.344 -19.961 1.00 93.62 94 ILE A N 1
ATOM 696 C CA . ILE A 1 94 ? 12.908 5.406 -20.313 1.00 93.62 94 ILE A CA 1
ATOM 697 C C . ILE A 1 94 ? 14.172 6.201 -20.569 1.00 93.62 94 ILE A C 1
ATOM 699 O O . ILE A 1 94 ? 15.111 6.119 -19.781 1.00 93.62 94 ILE A O 1
ATOM 703 N N . ASP A 1 95 ? 14.164 7.010 -21.623 1.00 92.94 95 ASP A N 1
ATOM 704 C CA . ASP A 1 95 ? 15.281 7.852 -22.029 1.00 92.94 95 ASP A CA 1
ATOM 705 C C . ASP A 1 95 ? 14.836 8.976 -22.972 1.00 92.94 95 ASP A C 1
ATOM 707 O O . ASP A 1 95 ? 13.657 9.109 -23.325 1.00 92.94 95 ASP A O 1
ATOM 711 N N . GLN A 1 96 ? 15.804 9.818 -23.337 1.00 90.06 96 GLN A N 1
ATOM 712 C CA . GLN A 1 96 ? 15.609 10.950 -24.226 1.00 90.06 96 GLN A CA 1
ATOM 713 C C . GLN A 1 96 ? 16.838 11.218 -25.110 1.00 90.06 96 GLN A C 1
ATOM 715 O O . GLN A 1 96 ? 17.977 11.145 -24.645 1.00 90.06 96 GLN A O 1
ATOM 720 N N . ASP A 1 97 ? 16.582 11.592 -26.359 1.00 84.94 97 ASP A N 1
ATOM 721 C CA . ASP A 1 97 ? 17.562 12.012 -27.371 1.00 84.94 97 ASP A CA 1
ATOM 722 C C . ASP A 1 97 ? 17.522 13.548 -27.531 1.00 84.94 97 ASP A C 1
ATOM 724 O O . ASP A 1 97 ? 16.429 14.120 -27.422 1.00 84.94 97 ASP A O 1
ATOM 728 N N . PRO A 1 98 ? 18.656 14.250 -27.752 1.00 77.50 98 PRO A N 1
ATOM 729 C CA . PRO A 1 98 ? 20.024 13.751 -27.975 1.00 77.50 98 PRO A CA 1
ATOM 730 C C . PRO A 1 98 ? 20.864 13.558 -26.708 1.00 77.50 98 PRO A C 1
ATOM 732 O O . PRO A 1 98 ? 22.079 13.393 -26.784 1.00 77.50 98 PRO A O 1
ATOM 735 N N . ILE A 1 99 ? 20.246 13.619 -25.527 1.00 72.56 99 ILE A N 1
ATOM 736 C CA . ILE A 1 99 ? 20.984 13.600 -24.257 1.00 72.56 99 ILE A CA 1
ATOM 737 C C . ILE A 1 99 ? 21.638 12.227 -24.027 1.00 72.56 99 ILE A C 1
ATOM 739 O O . ILE A 1 99 ? 22.763 12.165 -23.530 1.00 72.56 99 ILE A O 1
ATOM 743 N N . HIS A 1 100 ? 20.973 11.136 -24.421 1.00 71.50 100 HIS A N 1
ATOM 744 C CA . HIS A 1 100 ? 21.476 9.771 -24.275 1.00 71.50 100 HIS A CA 1
ATOM 745 C C . HIS A 1 100 ? 21.129 8.884 -25.480 1.00 71.50 100 HIS A C 1
ATOM 747 O O . HIS A 1 100 ? 20.074 9.072 -26.089 1.00 71.50 100 HIS A O 1
ATOM 753 N N . PRO A 1 101 ? 21.966 7.874 -25.797 1.00 79.81 101 PRO A N 1
ATOM 754 C CA . PRO A 1 101 ? 21.577 6.841 -26.745 1.00 79.81 101 PRO A CA 1
ATOM 755 C C . PRO A 1 101 ? 20.346 6.088 -26.232 1.00 79.81 101 PRO A C 1
ATOM 757 O O . PRO A 1 101 ? 20.174 5.865 -25.031 1.00 79.81 101 PRO A O 1
ATOM 760 N N . PHE A 1 102 ? 19.506 5.660 -27.166 1.00 85.81 102 PHE A N 1
ATOM 761 C CA . PHE A 1 102 ? 18.320 4.873 -26.867 1.00 85.81 102 PHE A CA 1
ATOM 762 C C . PHE A 1 102 ? 18.663 3.517 -26.231 1.00 85.81 102 PHE A C 1
ATOM 764 O O . PHE A 1 102 ? 19.383 2.702 -26.803 1.00 85.81 102 PHE A O 1
ATOM 771 N N . SER A 1 103 ? 18.078 3.258 -25.065 1.00 87.81 103 SER A N 1
ATOM 772 C CA . SER A 1 103 ? 18.140 2.006 -24.310 1.00 87.81 103 SER A CA 1
ATOM 773 C C . SER A 1 103 ? 16.989 1.065 -24.679 1.00 87.81 103 SER A C 1
ATOM 775 O O . SER A 1 103 ? 15.911 1.492 -25.094 1.00 87.81 103 SER A O 1
ATOM 777 N N . ALA A 1 104 ? 17.177 -0.246 -24.535 1.00 89.62 104 ALA A N 1
ATOM 778 C CA . ALA A 1 104 ? 16.095 -1.204 -24.794 1.00 89.62 104 ALA A CA 1
ATOM 779 C C . ALA A 1 104 ? 14.990 -1.146 -23.721 1.00 89.62 104 ALA A C 1
ATOM 781 O O . ALA A 1 104 ? 13.823 -1.412 -24.008 1.00 89.62 104 ALA A O 1
ATOM 782 N N . TYR A 1 105 ? 15.366 -0.806 -22.489 1.00 92.44 105 TYR A N 1
ATOM 783 C CA . TYR A 1 105 ? 14.481 -0.702 -21.338 1.00 92.44 105 TYR A CA 1
ATOM 784 C C . TYR A 1 105 ? 15.086 0.216 -20.275 1.00 92.44 105 TYR A C 1
ATOM 786 O O . TYR A 1 105 ? 16.258 0.583 -20.357 1.00 92.44 105 TYR A O 1
ATOM 794 N N . ARG A 1 106 ? 14.293 0.532 -19.250 1.00 95.38 106 ARG A N 1
ATOM 795 C CA . ARG A 1 106 ? 14.748 1.142 -17.998 1.00 95.38 106 ARG A CA 1
ATOM 796 C C . ARG A 1 106 ? 14.256 0.331 -16.801 1.00 95.38 106 ARG A C 1
ATOM 798 O O . ARG A 1 106 ? 13.123 -0.149 -16.804 1.00 95.38 106 ARG A O 1
ATOM 805 N N . CYS A 1 107 ? 15.103 0.169 -15.792 1.00 96.94 107 CYS A N 1
ATOM 806 C CA . CYS A 1 107 ? 14.788 -0.541 -14.560 1.00 96.94 107 CYS A CA 1
ATOM 807 C C . CYS A 1 107 ? 14.121 0.355 -13.514 1.00 96.94 107 CYS A C 1
ATOM 809 O O . CYS A 1 107 ? 14.513 1.501 -13.284 1.00 96.94 107 CYS A O 1
ATOM 811 N N . TYR A 1 108 ? 13.150 -0.238 -12.829 1.00 97.88 108 TYR A N 1
ATOM 812 C CA . TYR A 1 108 ? 12.383 0.340 -11.736 1.00 97.88 108 TYR A CA 1
ATOM 813 C C . TYR A 1 108 ? 12.187 -0.686 -10.621 1.00 97.88 108 TYR A C 1
ATOM 815 O O . TYR A 1 108 ? 12.419 -1.889 -10.794 1.00 97.88 108 TYR A O 1
ATOM 823 N N . VAL A 1 109 ? 11.742 -0.202 -9.465 1.00 98.12 109 VAL A N 1
ATOM 824 C CA . VAL A 1 109 ? 11.439 -1.035 -8.305 1.00 98.12 109 VAL A CA 1
ATOM 825 C C . VAL A 1 109 ? 10.036 -0.722 -7.813 1.00 98.12 109 VAL A C 1
ATOM 827 O O . VAL A 1 109 ? 9.705 0.425 -7.540 1.00 98.12 109 VAL A O 1
ATOM 830 N N . LEU A 1 110 ? 9.210 -1.752 -7.693 1.00 98.06 110 LEU A N 1
ATOM 831 C CA . LEU A 1 110 ? 7.881 -1.676 -7.105 1.00 98.06 110 LEU A CA 1
ATOM 832 C C . LEU A 1 110 ? 7.967 -2.063 -5.629 1.00 98.06 110 LEU A C 1
ATOM 834 O O . LEU A 1 110 ? 8.560 -3.093 -5.318 1.00 98.06 110 LEU A O 1
ATOM 838 N N . LYS A 1 111 ? 7.375 -1.283 -4.730 1.00 97.94 111 LYS A N 1
ATOM 839 C CA . LYS A 1 111 ? 7.314 -1.569 -3.295 1.00 97.94 111 LYS A CA 1
ATOM 840 C C . LYS A 1 111 ? 5.873 -1.828 -2.885 1.00 97.94 111 LYS A C 1
ATOM 842 O O . LYS A 1 111 ? 5.029 -0.965 -3.096 1.00 97.94 111 LYS A O 1
ATOM 847 N N . GLU A 1 112 ? 5.594 -2.976 -2.281 1.00 97.56 112 GLU A N 1
ATOM 848 C CA . GLU A 1 112 ? 4.293 -3.225 -1.651 1.00 97.56 112 GLU A CA 1
ATOM 849 C C . GLU A 1 112 ? 4.223 -2.472 -0.317 1.00 97.56 112 GLU A C 1
ATOM 851 O O . GLU A 1 112 ? 5.061 -2.669 0.564 1.00 97.56 112 GLU A O 1
ATOM 856 N N . THR A 1 113 ? 3.256 -1.566 -0.186 1.00 94.94 113 THR A N 1
ATOM 857 C CA . THR A 1 113 ? 3.053 -0.730 1.010 1.00 94.94 113 THR A CA 1
ATOM 858 C C . THR A 1 113 ? 1.852 -1.168 1.832 1.00 94.94 113 THR A C 1
ATOM 860 O O . THR A 1 113 ? 1.807 -0.914 3.035 1.00 94.94 113 THR A O 1
ATOM 863 N N . LEU A 1 114 ? 0.907 -1.868 1.204 1.00 89.94 114 LEU A N 1
ATOM 864 C CA . LEU A 1 114 ? -0.213 -2.514 1.869 1.00 89.94 114 LEU A CA 1
ATOM 865 C C . LEU A 1 114 ? -0.512 -3.850 1.191 1.00 89.94 114 LEU A C 1
ATOM 867 O O . LEU A 1 114 ? -0.680 -3.899 -0.025 1.00 89.94 114 LEU A O 1
ATOM 871 N N . ALA A 1 115 ? -0.623 -4.914 1.984 1.00 90.62 115 ALA A N 1
ATOM 872 C CA . ALA A 1 115 ? -1.055 -6.217 1.500 1.00 90.62 115 ALA A CA 1
ATOM 873 C C . ALA A 1 115 ? -2.586 -6.302 1.386 1.00 90.62 115 ALA A C 1
ATOM 875 O O . ALA A 1 115 ? -3.296 -5.601 2.114 1.00 90.62 115 ALA A O 1
ATOM 876 N N . PRO A 1 116 ? -3.119 -7.201 0.537 1.00 90.69 116 PRO A N 1
ATOM 877 C CA . PRO A 1 116 ? -4.537 -7.528 0.535 1.00 90.69 116 PRO A CA 1
ATOM 878 C C . PRO A 1 116 ? -5.019 -7.987 1.914 1.00 90.69 116 PRO A C 1
ATOM 880 O O . PRO A 1 116 ? -4.276 -8.582 2.698 1.00 90.69 116 PRO A O 1
ATOM 883 N N . VAL A 1 117 ? -6.306 -7.780 2.182 1.00 80.31 117 VAL A N 1
ATOM 884 C CA . VAL A 1 117 ? -6.965 -8.270 3.398 1.00 80.31 117 VAL A CA 1
ATOM 885 C C . VAL A 1 117 ? -6.738 -9.777 3.553 1.00 80.31 117 VAL A C 1
ATOM 887 O O . VAL A 1 117 ? -7.082 -10.557 2.668 1.00 80.31 117 VAL A O 1
ATOM 890 N N . GLY A 1 118 ? -6.169 -10.186 4.689 1.00 80.56 118 GLY A N 1
ATOM 891 C CA . GLY A 1 118 ? -5.888 -11.594 4.983 1.00 80.56 118 GLY A CA 1
ATOM 892 C C . GLY A 1 118 ? -4.531 -12.111 4.502 1.00 80.56 118 GLY A C 1
ATOM 893 O O . GLY A 1 118 ? -4.311 -13.322 4.506 1.00 80.56 118 GLY A O 1
ATOM 894 N N . TYR A 1 119 ? -3.622 -11.222 4.097 1.00 87.62 119 TYR A N 1
ATOM 895 C CA . TYR A 1 119 ? -2.295 -11.573 3.595 1.00 87.62 119 TYR A CA 1
ATOM 896 C C . TYR A 1 119 ? -1.184 -10.826 4.327 1.00 87.62 119 TYR A C 1
ATOM 898 O O . TYR A 1 119 ? -1.371 -9.696 4.776 1.00 87.62 119 TYR A O 1
ATOM 906 N N . ASP A 1 120 ? -0.016 -11.458 4.411 1.00 87.06 120 ASP A N 1
ATOM 907 C CA . ASP A 1 120 ? 1.183 -10.837 4.967 1.00 87.06 120 ASP A CA 1
ATOM 908 C C . ASP A 1 120 ? 1.695 -9.715 4.062 1.00 87.06 120 ASP A C 1
ATOM 910 O O . ASP A 1 120 ? 1.792 -9.895 2.846 1.00 87.06 120 ASP A O 1
ATOM 914 N N . LEU A 1 121 ? 2.072 -8.584 4.668 1.00 87.56 121 LEU A N 1
ATOM 915 C CA . LEU A 1 121 ? 2.841 -7.526 4.012 1.00 87.56 121 LEU A CA 1
ATOM 916 C C . LEU A 1 121 ? 4.332 -7.893 4.043 1.00 87.56 121 LEU A C 1
ATOM 918 O O . LEU A 1 121 ? 4.900 -8.002 5.137 1.00 87.56 121 LEU A O 1
ATOM 922 N N . PRO A 1 122 ? 4.994 -8.073 2.884 1.00 87.50 122 PRO A N 1
ATOM 923 C CA . PRO A 1 122 ? 6.426 -8.332 2.866 1.00 87.50 122 PRO A CA 1
ATOM 924 C C . PRO A 1 122 ? 7.211 -7.151 3.459 1.00 87.50 122 PRO A C 1
ATOM 926 O O . PRO A 1 122 ? 6.837 -5.992 3.296 1.00 87.50 122 PRO A O 1
ATOM 929 N N . TYR A 1 123 ? 8.317 -7.432 4.151 1.00 79.69 123 TYR A N 1
ATOM 930 C CA . TYR A 1 123 ? 9.144 -6.420 4.819 1.00 79.69 123 TYR A CA 1
ATOM 931 C C . TYR A 1 123 ? 10.592 -6.442 4.322 1.00 79.69 123 TYR A C 1
ATOM 933 O O . TYR A 1 123 ? 11.059 -7.414 3.724 1.00 79.69 123 TYR A O 1
ATOM 941 N N . GLY A 1 124 ? 11.331 -5.365 4.603 1.00 86.00 124 GLY A N 1
ATOM 942 C CA . GLY A 1 124 ? 12.727 -5.240 4.186 1.00 86.00 124 GLY A CA 1
ATOM 943 C C . GLY A 1 124 ? 12.871 -5.367 2.668 1.00 86.00 124 GLY A C 1
ATOM 944 O O . GLY A 1 124 ? 12.077 -4.803 1.920 1.00 86.00 124 GLY A O 1
ATOM 945 N N . SER A 1 125 ? 13.863 -6.129 2.205 1.00 88.00 125 SER A N 1
ATOM 946 C CA . SER A 1 125 ? 14.088 -6.364 0.772 1.00 88.00 125 SER A CA 1
ATOM 947 C C . SER A 1 125 ? 12.953 -7.137 0.090 1.00 88.00 125 SER A C 1
ATOM 949 O O . SER A 1 125 ? 12.760 -6.973 -1.110 1.00 88.00 125 SER A O 1
ATOM 951 N N . ALA A 1 126 ? 12.173 -7.935 0.829 1.00 88.19 126 ALA A N 1
ATOM 952 C CA . ALA A 1 126 ? 11.073 -8.719 0.266 1.00 88.19 126 ALA A CA 1
ATOM 953 C C . ALA A 1 126 ? 9.874 -7.855 -0.163 1.00 88.19 126 ALA A C 1
ATOM 955 O O . ALA A 1 126 ? 9.074 -8.300 -0.980 1.00 88.19 126 ALA A O 1
ATOM 956 N N . ALA A 1 127 ? 9.767 -6.622 0.347 1.00 92.69 127 ALA A N 1
ATOM 957 C CA . ALA A 1 127 ? 8.767 -5.645 -0.094 1.00 92.69 127 ALA A CA 1
ATOM 958 C C . ALA A 1 127 ? 9.015 -5.135 -1.519 1.00 92.69 127 ALA A C 1
ATOM 960 O O . ALA A 1 127 ? 8.109 -4.567 -2.126 1.00 92.69 127 ALA A O 1
ATOM 961 N N . TYR A 1 128 ? 10.229 -5.317 -2.048 1.00 96.62 128 TYR A N 1
ATOM 962 C CA . TYR A 1 128 ? 10.660 -4.737 -3.311 1.00 96.62 128 TYR A CA 1
ATOM 963 C C . TYR A 1 128 ? 10.679 -5.770 -4.436 1.00 96.62 128 TYR A C 1
ATOM 965 O O . TYR A 1 128 ? 11.302 -6.827 -4.354 1.00 96.62 128 TYR A O 1
ATOM 973 N N . THR A 1 129 ? 10.034 -5.422 -5.543 1.00 97.56 129 THR A N 1
ATOM 974 C CA . THR A 1 129 ? 9.963 -6.220 -6.761 1.00 97.56 129 THR A CA 1
ATOM 975 C C . THR A 1 129 ? 10.577 -5.436 -7.923 1.00 97.56 129 THR A C 1
ATOM 977 O O . THR A 1 129 ? 10.033 -4.403 -8.309 1.00 97.56 129 THR A O 1
ATOM 980 N N . PRO A 1 130 ? 11.677 -5.907 -8.537 1.00 97.19 130 PRO A N 1
ATOM 981 C CA . PRO A 1 130 ? 12.270 -5.222 -9.679 1.00 97.19 130 PRO A CA 1
ATOM 982 C C . PRO A 1 130 ? 11.471 -5.467 -10.952 1.00 97.19 130 PRO A C 1
ATOM 984 O O . PRO A 1 130 ? 10.927 -6.563 -11.141 1.00 97.19 130 PRO A O 1
ATOM 987 N N . PHE A 1 131 ? 11.457 -4.490 -11.849 1.00 95.56 131 PHE A N 1
ATOM 988 C CA . PHE A 1 131 ? 10.878 -4.640 -13.178 1.00 95.56 131 PHE A CA 1
ATOM 989 C C . PHE A 1 131 ? 11.557 -3.737 -14.208 1.00 95.56 131 PHE A C 1
ATOM 991 O O . PHE A 1 131 ? 12.199 -2.748 -13.859 1.00 95.56 131 PHE A O 1
ATOM 998 N N . SER A 1 132 ? 11.418 -4.106 -15.480 1.00 93.75 132 SER A N 1
ATOM 999 C CA . SER A 1 132 ? 11.852 -3.306 -16.621 1.00 93.75 132 SER A CA 1
ATOM 1000 C C . SER A 1 132 ? 10.647 -2.710 -17.341 1.00 93.75 132 SER A C 1
ATOM 1002 O O . SER A 1 132 ? 9.578 -3.319 -17.410 1.00 93.75 132 SER A O 1
ATOM 1004 N N . VAL A 1 133 ? 10.840 -1.520 -17.900 1.00 92.94 133 VAL A N 1
ATOM 1005 C CA . VAL A 1 133 ? 9.883 -0.843 -18.779 1.00 92.94 133 VAL A CA 1
ATOM 1006 C C . VAL A 1 133 ? 10.520 -0.692 -20.149 1.00 92.94 133 VAL A C 1
ATOM 1008 O O . VAL A 1 133 ? 11.634 -0.182 -20.255 1.00 92.94 133 VAL A O 1
ATOM 1011 N N . THR A 1 134 ? 9.819 -1.130 -21.189 1.00 91.31 134 THR A N 1
ATOM 1012 C CA . THR A 1 134 ? 10.238 -1.012 -22.592 1.00 91.31 134 THR A CA 1
ATOM 1013 C C . THR A 1 134 ? 9.469 0.106 -23.301 1.00 91.31 134 THR A C 1
ATOM 1015 O O . THR A 1 134 ? 8.359 0.427 -22.873 1.00 91.31 134 THR A O 1
ATOM 1018 N N . PRO A 1 135 ? 10.010 0.705 -24.380 1.00 89.44 135 PRO A N 1
ATOM 1019 C CA . PRO A 1 135 ? 9.318 1.764 -25.113 1.00 89.44 135 PRO A CA 1
ATOM 1020 C C . PRO A 1 135 ? 7.957 1.322 -25.671 1.00 89.44 135 PRO A C 1
ATOM 1022 O O . PRO A 1 135 ? 7.875 0.350 -26.418 1.00 89.44 135 PRO A O 1
ATOM 1025 N N . GLY A 1 136 ? 6.911 2.088 -25.350 1.00 81.31 136 GLY A N 1
ATOM 1026 C CA . GLY A 1 136 ? 5.532 1.880 -25.797 1.00 81.31 136 GLY A CA 1
ATOM 1027 C C . GLY A 1 136 ? 4.825 0.657 -25.189 1.00 81.31 136 GLY A C 1
ATOM 1028 O O . GLY A 1 136 ? 5.190 0.157 -24.129 1.00 81.31 136 GLY A O 1
ATOM 1029 N N . ALA A 1 137 ? 3.794 0.201 -25.910 1.00 62.66 137 ALA A N 1
ATOM 1030 C CA . ALA A 1 137 ? 3.397 -1.200 -26.065 1.00 62.66 137 ALA A CA 1
ATOM 1031 C C . ALA A 1 137 ? 4.230 -2.332 -25.424 1.00 62.66 137 ALA A C 1
ATOM 1033 O O . ALA A 1 137 ? 5.204 -2.682 -26.088 1.00 62.66 137 ALA A O 1
ATOM 1034 N N . PRO A 1 138 ? 3.861 -3.084 -24.358 1.00 56.34 138 PRO A N 1
ATOM 1035 C CA . PRO A 1 138 ? 4.073 -4.524 -24.424 1.00 56.34 138 PRO A CA 1
ATOM 1036 C C . PRO A 1 138 ? 3.294 -4.978 -25.662 1.00 56.34 138 PRO A C 1
ATOM 1038 O O . PRO A 1 138 ? 2.064 -4.947 -25.695 1.00 56.34 138 PRO A O 1
ATOM 1041 N N . GLY A 1 139 ? 4.036 -5.196 -26.744 1.00 48.84 139 GLY A N 1
ATOM 1042 C CA . GLY A 1 139 ? 3.504 -5.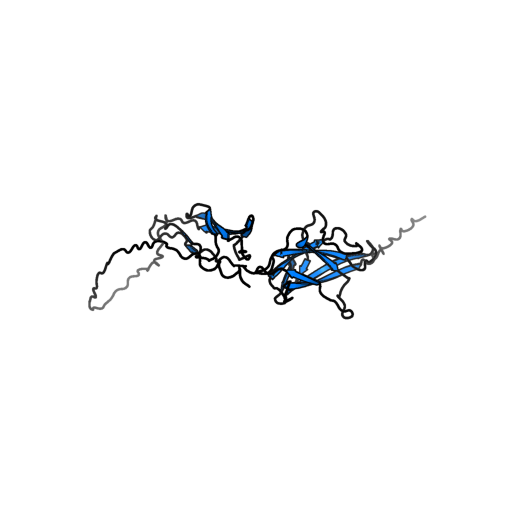226 -28.095 1.00 48.84 139 GLY A CA 1
ATOM 1043 C C . GLY A 1 139 ? 2.434 -6.292 -28.301 1.00 48.84 139 GLY A C 1
ATOM 1044 O O . GLY A 1 139 ? 2.481 -7.380 -27.737 1.00 48.84 139 GLY A O 1
ATOM 1045 N N . THR A 1 140 ? 1.535 -6.008 -29.235 1.00 43.41 140 THR A N 1
ATOM 1046 C CA . THR A 1 140 ? 0.627 -6.939 -29.923 1.00 43.41 140 THR A CA 1
ATOM 1047 C C . THR A 1 140 ? 1.363 -8.024 -30.743 1.00 43.41 140 THR A C 1
ATOM 1049 O O . THR A 1 140 ? 0.850 -8.494 -31.753 1.00 43.41 140 THR A O 1
ATOM 1052 N N . GLY A 1 141 ? 2.575 -8.434 -30.346 1.00 48.19 141 GLY A N 1
ATOM 1053 C CA . GLY A 1 141 ? 3.468 -9.256 -31.173 1.00 48.19 141 GLY A CA 1
ATOM 1054 C C . GLY A 1 141 ? 4.463 -10.160 -30.440 1.00 48.19 141 GLY A C 1
ATOM 1055 O O . GLY A 1 141 ? 5.221 -10.861 -31.102 1.00 48.19 141 GLY A O 1
ATOM 1056 N N . THR A 1 142 ? 4.463 -10.213 -29.110 1.00 45.03 142 THR A N 1
ATOM 1057 C CA . THR A 1 142 ? 5.208 -11.216 -28.332 1.00 45.03 142 THR A CA 1
ATOM 1058 C C . THR A 1 142 ? 4.398 -11.583 -27.096 1.00 45.03 142 THR A C 1
ATOM 1060 O O . THR A 1 142 ? 3.579 -10.793 -26.632 1.00 45.03 142 THR A O 1
ATOM 1063 N N . THR A 1 143 ? 4.576 -12.799 -26.579 1.00 54.62 143 THR A N 1
ATOM 1064 C CA . THR A 1 143 ? 3.894 -13.289 -25.374 1.00 54.62 143 THR A CA 1
ATOM 1065 C C . THR A 1 143 ? 4.325 -12.455 -24.165 1.00 54.62 143 THR A C 1
ATOM 1067 O O . THR A 1 143 ? 5.244 -12.825 -23.437 1.00 54.62 143 THR A O 1
ATOM 1070 N N . TYR A 1 144 ? 3.703 -11.294 -23.967 1.00 66.19 144 TYR A N 1
ATOM 1071 C CA . TYR A 1 144 ? 3.820 -10.530 -22.738 1.00 66.19 144 TYR A CA 1
ATOM 1072 C C . TYR A 1 144 ? 3.261 -11.398 -21.613 1.00 66.19 144 TYR A C 1
ATOM 1074 O O . TYR A 1 144 ? 2.073 -11.716 -21.598 1.00 66.19 144 TYR A O 1
ATOM 1082 N N . VAL A 1 145 ? 4.136 -11.830 -20.706 1.00 74.00 145 VAL A N 1
ATOM 1083 C CA . VAL A 1 145 ? 3.740 -12.536 -19.489 1.00 74.00 145 VAL A CA 1
ATOM 1084 C C . VAL A 1 145 ? 3.862 -11.536 -18.344 1.00 74.00 145 VAL A C 1
ATOM 1086 O O . VAL A 1 145 ? 4.984 -11.225 -17.932 1.00 74.00 145 VAL A O 1
ATOM 1089 N N . PRO A 1 146 ? 2.736 -11.005 -17.840 1.00 82.56 146 PRO A N 1
ATOM 1090 C CA . PRO A 1 146 ? 2.744 -10.109 -16.698 1.00 82.56 146 PRO A CA 1
ATOM 1091 C C . PRO A 1 146 ? 3.448 -10.753 -15.505 1.00 82.56 146 PRO A C 1
ATOM 1093 O O . PRO A 1 146 ? 3.272 -11.943 -15.213 1.00 82.56 146 PRO A O 1
ATOM 1096 N N . LYS A 1 147 ? 4.224 -9.958 -14.769 1.00 91.88 147 LYS A N 1
ATOM 1097 C CA . LYS A 1 147 ? 4.873 -10.446 -13.554 1.00 91.88 147 LYS A CA 1
ATOM 1098 C C . LYS A 1 147 ? 3.819 -10.759 -12.495 1.00 91.88 147 LYS A C 1
ATOM 1100 O O . LYS A 1 147 ? 2.876 -9.999 -12.299 1.00 91.88 147 LYS 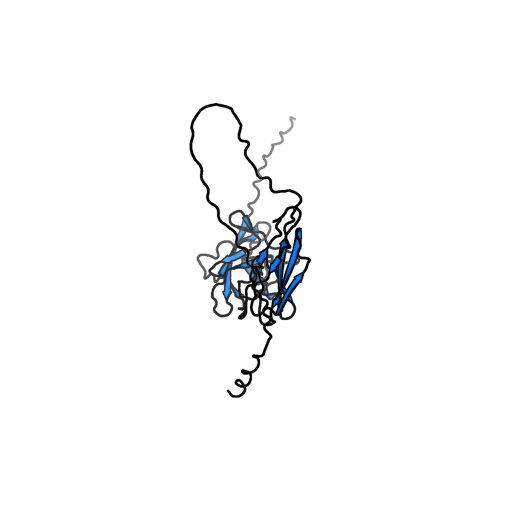A O 1
ATOM 1105 N N . ARG A 1 148 ? 4.006 -11.859 -11.769 1.00 96.06 148 ARG A N 1
ATOM 1106 C CA . ARG A 1 148 ? 3.163 -12.224 -10.624 1.00 96.06 148 ARG A CA 1
ATOM 1107 C C . ARG A 1 148 ? 3.854 -11.826 -9.324 1.00 96.06 148 ARG A C 1
ATOM 1109 O O . ARG A 1 148 ? 5.039 -12.103 -9.155 1.00 96.06 148 ARG A O 1
ATOM 1116 N N . ILE A 1 149 ? 3.108 -11.199 -8.421 1.00 97.00 149 ILE A N 1
ATOM 1117 C CA . ILE A 1 149 ? 3.567 -10.730 -7.109 1.00 97.00 149 ILE A CA 1
ATOM 1118 C C . ILE A 1 149 ? 2.793 -11.516 -6.041 1.00 97.00 149 ILE A C 1
ATOM 1120 O O . ILE A 1 149 ? 1.646 -11.165 -5.731 1.00 97.00 149 ILE A O 1
ATOM 1124 N N . PRO A 1 150 ? 3.347 -12.629 -5.531 1.00 96.94 150 PRO A N 1
ATOM 1125 C CA . PRO A 1 150 ? 2.656 -13.491 -4.577 1.00 96.94 150 PRO A CA 1
ATOM 1126 C C . PRO A 1 150 ? 2.647 -12.897 -3.164 1.00 96.94 150 PRO A C 1
ATOM 1128 O O . PRO A 1 150 ? 3.661 -12.367 -2.733 1.00 96.94 150 PRO A O 1
ATOM 1131 N N . ASN A 1 151 ? 1.535 -13.039 -2.428 1.00 94.31 151 ASN A N 1
ATOM 1132 C CA . ASN A 1 151 ? 1.541 -12.927 -0.960 1.00 94.31 151 ASN A CA 1
ATOM 1133 C C . ASN A 1 151 ? 1.204 -14.258 -0.313 1.00 94.31 151 ASN A C 1
ATOM 1135 O O . ASN A 1 151 ? 0.437 -15.066 -0.845 1.00 94.31 151 ASN A O 1
ATOM 1139 N N . THR A 1 152 ? 1.735 -14.427 0.888 1.00 91.62 152 THR A N 1
ATOM 1140 C CA . THR A 1 152 ? 1.401 -15.527 1.781 1.00 91.62 152 THR A CA 1
ATOM 1141 C C . THR A 1 152 ? 0.092 -15.215 2.498 1.00 91.62 152 THR A C 1
ATOM 1143 O O . THR A 1 152 ? -0.076 -14.123 3.045 1.00 91.62 152 THR A O 1
ATOM 1146 N N . ARG A 1 153 ? -0.855 -16.162 2.464 1.00 87.31 153 ARG A N 1
ATOM 1147 C CA . ARG A 1 153 ? -2.084 -16.070 3.263 1.00 87.31 153 ARG A CA 1
ATOM 1148 C C . ARG A 1 153 ? -1.729 -16.071 4.737 1.00 87.31 153 ARG A C 1
ATOM 1150 O O . ARG A 1 153 ? -0.922 -16.888 5.171 1.00 87.31 153 ARG A O 1
ATOM 1157 N N . LEU A 1 154 ? -2.440 -15.255 5.492 1.00 81.56 154 LEU A N 1
ATOM 1158 C CA . LEU A 1 154 ? -2.486 -15.330 6.938 1.00 81.56 154 LEU A CA 1
ATOM 1159 C C . LEU A 1 154 ? -3.683 -16.198 7.335 1.00 81.56 154 LEU A C 1
ATOM 1161 O O . LEU A 1 154 ? -4.820 -15.724 7.285 1.00 81.56 154 LEU A O 1
ATOM 1165 N N . PRO A 1 155 ? -3.474 -17.475 7.705 1.00 66.50 155 PRO A N 1
ATOM 1166 C CA . PRO A 1 155 ? -4.574 -18.406 7.961 1.00 66.50 155 PRO A CA 1
ATOM 1167 C C . PRO A 1 155 ? -5.463 -18.004 9.150 1.00 66.50 155 PRO A C 1
ATOM 1169 O O . PRO A 1 155 ? -6.567 -18.528 9.280 1.00 66.50 155 PRO A O 1
ATOM 1172 N N . TRP A 1 156 ? -5.021 -17.051 9.977 1.00 73.69 156 TRP A N 1
ATOM 1173 C CA . TRP A 1 156 ? -5.738 -16.552 11.157 1.00 73.69 156 TRP A CA 1
ATOM 1174 C C . TRP A 1 156 ? -5.901 -15.025 11.144 1.00 73.69 156 TRP A C 1
ATOM 1176 O O . TRP A 1 156 ? -5.873 -14.365 12.184 1.00 73.69 156 TRP A O 1
ATOM 1186 N N . ALA A 1 157 ? -6.035 -14.440 9.954 1.00 73.56 157 ALA A N 1
ATOM 1187 C CA . ALA A 1 157 ? -6.300 -13.017 9.818 1.00 73.56 157 ALA A CA 1
ATOM 1188 C C . ALA A 1 157 ? -7.697 -12.648 10.347 1.00 73.56 157 ALA A C 1
ATOM 1190 O O . ALA A 1 157 ? -8.694 -13.278 9.989 1.00 73.56 157 ALA A O 1
ATOM 1191 N N . MET A 1 158 ? -7.783 -11.597 11.161 1.00 80.19 158 MET A N 1
ATOM 1192 C CA . MET A 1 158 ? -9.039 -11.086 11.711 1.00 80.19 158 MET A CA 1
ATOM 1193 C C . MET A 1 158 ? -9.146 -9.567 11.553 1.00 80.19 158 MET A C 1
ATOM 1195 O O . MET A 1 158 ? -8.157 -8.849 11.671 1.00 80.19 158 MET A O 1
ATOM 1199 N N . SER A 1 159 ? -10.354 -9.061 11.304 1.00 83.69 159 SER A N 1
ATOM 1200 C CA . SER A 1 159 ? -10.627 -7.618 11.296 1.00 83.69 159 SER A CA 1
ATOM 1201 C C . SER A 1 159 ? -11.035 -7.156 12.689 1.00 83.69 159 SER A C 1
ATOM 1203 O O . SER A 1 159 ? -11.827 -7.826 13.354 1.00 83.69 159 SER A O 1
ATOM 1205 N N . LEU A 1 160 ? -10.552 -5.989 13.111 1.00 88.00 160 LEU A N 1
ATOM 1206 C CA . LEU A 1 160 ? -11.016 -5.360 14.344 1.00 88.00 160 LEU A CA 1
ATOM 1207 C C . LEU A 1 160 ? -12.345 -4.631 14.092 1.00 88.00 160 LEU A C 1
ATOM 1209 O O . LEU A 1 160 ? -12.456 -3.904 13.099 1.00 88.00 160 LEU A O 1
ATOM 1213 N N . PRO A 1 161 ? -13.366 -4.800 14.953 1.00 89.81 161 PRO A N 1
ATOM 1214 C CA . PRO A 1 161 ? -14.577 -4.001 14.861 1.00 89.81 161 PRO A CA 1
ATOM 1215 C C . PRO A 1 161 ? -14.292 -2.545 15.242 1.00 89.81 161 PRO A C 1
ATOM 1217 O O . PRO A 1 161 ? -13.404 -2.244 16.042 1.00 89.81 161 PRO A O 1
ATOM 1220 N N . THR A 1 162 ? -15.077 -1.624 14.692 1.00 92.06 162 THR A N 1
ATOM 1221 C CA . THR A 1 162 ? -15.043 -0.220 15.111 1.00 92.06 162 THR A CA 1
ATOM 1222 C C . THR A 1 162 ? -15.546 -0.093 16.559 1.00 92.06 162 THR A C 1
ATOM 1224 O O . THR A 1 162 ? -16.580 -0.683 16.887 1.00 92.06 162 THR A O 1
ATOM 1227 N N . PRO A 1 163 ? -14.861 0.665 17.440 1.00 94.31 163 PRO A N 1
ATOM 1228 C CA . PRO A 1 163 ? -15.359 0.936 18.786 1.00 94.31 163 PRO A CA 1
ATOM 1229 C C . PRO A 1 163 ? -16.700 1.685 18.761 1.00 94.31 163 PRO A C 1
ATOM 1231 O O . PRO A 1 163 ? -16.910 2.574 17.938 1.00 94.31 163 PRO A O 1
ATOM 1234 N N . ILE A 1 164 ? -17.592 1.360 19.694 1.00 94.69 164 ILE A N 1
ATOM 1235 C CA . ILE A 1 164 ? -18.863 2.064 19.893 1.00 94.69 164 ILE A CA 1
ATOM 1236 C C . ILE A 1 164 ? -18.592 3.277 20.782 1.00 94.69 164 ILE A C 1
ATOM 1238 O O . ILE A 1 164 ? -18.077 3.129 21.890 1.00 94.69 164 ILE A O 1
ATOM 1242 N N . VAL A 1 165 ? -18.936 4.471 20.301 1.00 95.75 165 VAL A N 1
ATOM 1243 C CA . VAL A 1 165 ? -18.679 5.744 20.989 1.00 95.75 165 VAL A CA 1
ATOM 1244 C C . VAL A 1 165 ? -20.005 6.438 21.284 1.00 95.75 165 VAL A C 1
ATOM 1246 O O . VAL A 1 165 ? -20.814 6.639 20.381 1.00 95.75 165 VAL A O 1
ATOM 1249 N N . VAL A 1 166 ? -20.214 6.828 22.542 1.00 95.88 166 VAL A N 1
ATOM 1250 C CA . VAL A 1 166 ? -21.349 7.646 22.986 1.00 95.88 166 VAL A CA 1
ATOM 1251 C C . VAL A 1 166 ? -20.810 8.989 23.464 1.00 95.88 166 VAL A C 1
ATOM 1253 O O . VAL A 1 166 ? -20.022 9.043 24.411 1.00 95.88 166 VAL A O 1
ATOM 1256 N N . GLN A 1 167 ? -21.224 10.068 22.800 1.00 95.38 167 GLN A N 1
ATOM 1257 C CA . GLN A 1 167 ? -20.828 11.431 23.155 1.00 95.38 167 GLN A CA 1
ATOM 1258 C C . GLN A 1 167 ? -21.542 11.919 24.421 1.00 95.38 167 GLN A C 1
ATOM 1260 O O . GLN A 1 167 ? -22.598 11.411 24.807 1.00 95.38 167 GLN A O 1
ATOM 1265 N N . ALA A 1 168 ? -20.957 12.930 25.063 1.00 91.62 168 ALA A N 1
ATOM 1266 C CA . ALA A 1 168 ? -21.608 13.645 26.150 1.00 91.62 168 ALA A CA 1
ATOM 1267 C C . ALA A 1 168 ? -22.844 14.399 25.628 1.00 91.62 168 ALA A C 1
ATOM 1269 O O . ALA A 1 168 ? -22.861 14.890 24.502 1.00 91.62 168 ALA A O 1
ATOM 1270 N N . THR A 1 169 ? -23.878 14.511 26.457 1.00 92.31 169 THR A N 1
ATOM 1271 C CA . THR A 1 169 ? -25.116 15.250 26.169 1.00 92.31 169 THR A CA 1
ATOM 1272 C C . THR A 1 169 ? -25.508 16.083 27.386 1.00 92.31 169 THR A C 1
ATOM 1274 O O . THR A 1 169 ? -25.111 15.746 28.496 1.00 92.31 169 THR A O 1
ATOM 1277 N N . CYS A 1 170 ? -26.294 17.149 27.215 1.00 89.81 170 CYS A N 1
ATOM 1278 C CA . CYS A 1 170 ? -26.836 17.934 28.333 1.00 89.81 170 CYS A CA 1
ATOM 1279 C C . CYS A 1 170 ? -28.347 17.659 28.470 1.00 89.81 170 CYS A C 1
ATOM 1281 O O . CYS A 1 170 ? -29.153 18.443 27.965 1.00 89.81 170 CYS A O 1
ATOM 1283 N N . PRO A 1 171 ? -28.777 16.554 29.110 1.00 86.75 171 PRO A N 1
ATOM 1284 C CA . PRO A 1 171 ? -30.200 16.318 29.357 1.00 86.75 171 PRO A CA 1
ATOM 1285 C C . PRO A 1 171 ? -30.784 17.365 30.314 1.00 86.75 171 PRO A C 1
ATOM 1287 O O . PRO A 1 171 ? -31.979 17.649 30.272 1.00 86.75 171 PRO A O 1
ATOM 1290 N N . VAL A 1 172 ? -29.932 17.954 31.160 1.00 86.62 172 VAL A N 1
ATOM 1291 C CA . VAL A 1 172 ? -30.261 19.035 32.087 1.00 86.62 172 VAL A CA 1
ATOM 1292 C C . VAL A 1 172 ? -29.229 20.160 31.904 1.00 86.62 172 VAL A C 1
ATOM 1294 O O . VAL A 1 172 ? -28.034 19.865 31.791 1.00 86.62 172 VAL A O 1
ATOM 1297 N N . PRO A 1 173 ? -29.644 21.443 31.864 1.00 83.12 173 PRO A N 1
ATOM 1298 C CA . PRO A 1 173 ? -28.712 22.570 31.828 1.00 83.12 173 PRO A CA 1
ATOM 1299 C C . PRO A 1 173 ? -27.697 22.505 32.976 1.00 83.12 173 PRO A C 1
ATOM 1301 O O . PRO A 1 173 ? -28.055 22.227 34.120 1.00 83.12 173 PRO A O 1
ATOM 1304 N N . GLY A 1 174 ? -26.425 22.737 32.661 1.00 82.00 174 GLY A N 1
ATOM 1305 C CA . GLY A 1 174 ? -25.306 22.647 33.601 1.00 82.00 174 GLY A CA 1
ATOM 1306 C C . GLY A 1 174 ? -24.865 21.227 33.985 1.00 82.00 174 GLY A C 1
ATOM 1307 O O . GLY A 1 174 ? -23.963 21.095 34.806 1.00 82.00 174 GLY A O 1
ATOM 1308 N N . GLN A 1 175 ? -25.459 20.164 33.425 1.00 85.00 175 GLN A N 1
ATOM 1309 C CA . GLN A 1 175 ? -25.123 18.777 33.781 1.00 85.00 175 GLN A CA 1
ATOM 1310 C C . GLN A 1 175 ? -24.851 17.908 32.540 1.00 85.00 175 GLN A C 1
ATOM 1312 O O . GLN A 1 175 ? -25.774 17.276 32.015 1.00 85.00 175 GLN A O 1
ATOM 1317 N N . PRO A 1 176 ? -23.592 17.845 32.063 1.00 89.31 176 PRO A N 1
ATOM 1318 C CA . PRO A 1 176 ? -23.220 16.943 30.979 1.00 89.31 176 PRO A CA 1
ATOM 1319 C C . PRO A 1 176 ? -23.234 15.477 31.435 1.00 89.31 176 PRO A C 1
ATOM 1321 O O . PRO A 1 176 ? -22.777 15.144 32.530 1.00 89.31 176 PRO A O 1
ATOM 1324 N N . THR A 1 177 ? -23.699 14.574 30.571 1.00 92.94 177 THR A N 1
ATOM 1325 C CA . THR A 1 177 ? -23.497 13.131 30.741 1.00 92.94 177 THR A CA 1
ATOM 1326 C C . THR A 1 177 ? -22.036 12.774 30.508 1.00 92.94 177 THR A C 1
ATOM 1328 O O . THR A 1 177 ? -21.362 13.362 29.661 1.00 92.94 177 THR A O 1
ATOM 1331 N N . VAL A 1 178 ? -21.549 11.761 31.222 1.00 91.12 178 VAL A N 1
ATOM 1332 C CA . VAL A 1 178 ? -20.206 11.225 30.992 1.00 91.12 178 VAL A CA 1
ATOM 1333 C C . VAL A 1 178 ? -20.206 10.481 29.648 1.00 91.12 178 VAL A C 1
ATOM 1335 O O . VAL A 1 178 ? -21.060 9.611 29.451 1.00 91.12 178 VAL A O 1
ATOM 1338 N N . PRO A 1 179 ? -19.307 10.818 28.707 1.00 95.44 179 PRO A N 1
ATOM 1339 C CA . PRO A 1 179 ? -19.198 10.075 27.460 1.00 95.44 179 PRO A CA 1
ATOM 1340 C C . PRO A 1 179 ? -18.678 8.657 27.721 1.00 95.44 179 PRO A C 1
ATOM 1342 O O . PRO A 1 179 ? -18.126 8.361 28.780 1.00 95.44 179 PRO A O 1
ATOM 1345 N N . SER A 1 180 ? -18.827 7.758 26.752 1.00 94.31 180 SER A N 1
ATOM 1346 C CA . SER A 1 180 ? -18.284 6.405 26.870 1.00 94.31 180 SER A CA 1
ATOM 1347 C C . SER A 1 180 ? -17.738 5.881 25.550 1.00 94.31 180 SER A C 1
ATOM 1349 O O . SER A 1 180 ? -18.160 6.280 24.464 1.00 94.31 180 SER A O 1
ATOM 1351 N N . VAL A 1 181 ? -16.772 4.975 25.658 1.00 95.81 181 VAL A N 1
ATOM 1352 C CA . VAL A 1 181 ? -16.251 4.185 24.547 1.00 95.81 181 VAL A CA 1
ATOM 1353 C C . VAL A 1 181 ? -16.288 2.724 24.963 1.00 95.81 181 VAL A C 1
ATOM 1355 O O . VAL A 1 181 ? -15.880 2.370 26.067 1.00 95.81 181 VAL A O 1
ATOM 1358 N N . MET A 1 182 ? -16.788 1.870 24.081 1.00 93.56 182 MET A N 1
ATOM 1359 C CA . MET A 1 182 ? -16.862 0.434 24.290 1.00 93.56 182 MET A CA 1
ATOM 1360 C C . MET A 1 182 ? -16.255 -0.276 23.091 1.00 93.56 182 MET A C 1
ATOM 1362 O O . MET A 1 182 ? -16.609 -0.010 21.944 1.00 93.56 182 MET A O 1
ATOM 1366 N N . PHE A 1 183 ? -15.356 -1.213 23.360 1.00 93.31 183 PHE A N 1
ATOM 1367 C CA . PHE A 1 183 ? -14.847 -2.108 22.336 1.00 93.31 183 PHE A CA 1
ATOM 1368 C C . PHE A 1 183 ? -15.710 -3.382 22.306 1.00 93.31 183 PHE A C 1
ATOM 1370 O O . PHE A 1 183 ? -15.848 -4.025 23.352 1.00 93.31 183 PHE A O 1
ATOM 1377 N N . PRO A 1 184 ? -16.319 -3.752 21.163 1.00 92.44 184 PRO A N 1
ATOM 1378 C CA . PRO A 1 184 ? -17.139 -4.956 21.074 1.00 92.44 184 PRO A CA 1
ATOM 1379 C C . PRO A 1 184 ? -16.346 -6.229 21.427 1.00 92.44 184 PRO A C 1
ATOM 1381 O O . PRO A 1 184 ? -15.211 -6.382 20.965 1.00 92.44 184 PRO A O 1
ATOM 1384 N N . PRO A 1 185 ? -16.917 -7.173 22.201 1.00 87.88 185 PRO A N 1
ATOM 1385 C CA . PRO A 1 185 ? -16.262 -8.445 22.488 1.00 87.88 185 PRO A CA 1
ATOM 1386 C C . PRO A 1 185 ? -15.870 -9.156 21.195 1.00 87.88 185 PRO A C 1
ATOM 1388 O O . PRO A 1 185 ? -16.712 -9.421 20.340 1.00 87.88 185 PRO A O 1
ATOM 1391 N N . THR A 1 186 ? -14.586 -9.462 21.056 1.00 86.94 186 THR A N 1
ATOM 1392 C CA . THR A 1 186 ? -14.039 -10.122 19.870 1.00 86.94 186 THR A CA 1
ATOM 1393 C C . THR A 1 186 ? -13.126 -11.246 20.338 1.00 86.94 186 THR A C 1
ATOM 1395 O O . THR A 1 186 ? -12.339 -11.062 21.268 1.00 86.94 186 THR A O 1
ATOM 1398 N N . ALA A 1 187 ? -13.257 -12.425 19.731 1.00 85.00 187 ALA A N 1
ATOM 1399 C CA . ALA A 1 187 ? -12.398 -13.561 20.045 1.00 85.00 187 ALA A CA 1
ATOM 1400 C C . ALA A 1 187 ? -10.931 -13.257 19.699 1.00 85.00 187 ALA A C 1
ATOM 1402 O O . ALA A 1 187 ? -10.656 -12.434 18.828 1.00 85.00 187 ALA A O 1
ATOM 1403 N N . ASN A 1 188 ? -10.005 -13.963 20.352 1.00 86.25 188 ASN A N 1
ATOM 1404 C CA . ASN A 1 188 ? -8.566 -13.937 20.048 1.00 86.25 188 ASN A CA 1
ATOM 1405 C C . ASN A 1 188 ? -7.871 -12.583 20.284 1.00 86.25 188 ASN A C 1
ATOM 1407 O O . ASN A 1 188 ? -6.799 -12.296 19.743 1.00 86.25 188 ASN A O 1
ATOM 1411 N N . ILE A 1 189 ? -8.498 -11.744 21.109 1.00 89.12 189 ILE A N 1
ATOM 1412 C CA . ILE A 1 189 ? -7.891 -10.545 21.671 1.00 89.12 189 ILE A CA 1
ATOM 1413 C C . ILE A 1 189 ? -7.391 -10.877 23.068 1.00 89.12 189 ILE A C 1
ATOM 1415 O O . ILE A 1 189 ? -8.161 -11.288 23.937 1.00 89.12 189 ILE A O 1
ATOM 1419 N N . ARG A 1 190 ? -6.105 -10.618 23.290 1.00 89.94 190 ARG A N 1
ATOM 1420 C CA . ARG A 1 190 ? -5.451 -10.801 24.580 1.00 89.94 190 ARG A CA 1
ATOM 1421 C C . ARG A 1 190 ? -5.789 -9.674 25.542 1.00 89.94 190 ARG A C 1
ATOM 1423 O O . ARG A 1 190 ? -6.141 -9.922 26.693 1.00 89.94 190 ARG A O 1
ATOM 1430 N N . THR A 1 191 ? -5.649 -8.430 25.088 1.00 92.62 191 THR A N 1
ATOM 1431 C CA . THR A 1 191 ? -5.932 -7.248 25.905 1.00 92.62 191 THR A CA 1
ATOM 1432 C C . THR A 1 191 ? -6.559 -6.131 25.086 1.00 92.62 191 THR A C 1
ATOM 1434 O O . THR A 1 191 ? -6.224 -5.911 23.923 1.00 92.62 191 THR A O 1
ATOM 1437 N N . VAL A 1 192 ? -7.456 -5.390 25.736 1.00 94.50 192 VAL A N 1
ATOM 1438 C CA . VAL A 1 192 ? -7.943 -4.088 25.276 1.00 94.50 192 VAL A CA 1
ATOM 1439 C C . VAL A 1 192 ? -7.584 -3.072 26.351 1.00 94.50 192 VAL A C 1
ATOM 1441 O O . VAL A 1 192 ? -7.833 -3.297 27.534 1.00 94.50 192 VAL A O 1
ATOM 1444 N N . THR A 1 193 ? -6.964 -1.964 25.968 1.00 95.31 193 THR A N 1
ATOM 1445 C CA . THR A 1 193 ? -6.545 -0.901 26.883 1.00 95.31 193 THR A CA 1
ATOM 1446 C C . THR A 1 193 ? -6.977 0.444 26.327 1.00 95.31 193 THR A C 1
ATOM 1448 O O . THR A 1 193 ? -6.725 0.750 25.166 1.00 95.31 193 THR A O 1
ATOM 1451 N N . MET A 1 194 ? -7.618 1.261 27.157 1.00 94.06 194 MET A N 1
ATOM 1452 C CA . MET A 1 194 ? -7.953 2.642 26.815 1.00 94.06 194 MET A CA 1
ATOM 1453 C C . MET A 1 194 ? -6.873 3.557 27.382 1.00 94.06 194 MET A C 1
ATOM 1455 O O . MET A 1 194 ? -6.594 3.524 28.579 1.00 94.06 194 MET A O 1
ATOM 1459 N N . VAL A 1 195 ? -6.242 4.343 26.517 1.00 94.88 195 VAL A N 1
ATOM 1460 C CA . VAL A 1 195 ? -5.208 5.312 26.884 1.00 94.88 195 VAL A CA 1
ATOM 1461 C C . VAL A 1 195 ? -5.795 6.711 26.763 1.00 94.88 195 VAL A C 1
ATOM 1463 O O . VAL A 1 195 ? -6.219 7.116 25.683 1.00 94.88 195 VAL A O 1
ATOM 1466 N N . GLY A 1 196 ? -5.805 7.445 27.872 1.00 92.31 196 GLY A N 1
ATOM 1467 C CA . GLY A 1 196 ? -6.417 8.769 27.974 1.00 92.31 196 GLY A CA 1
ATOM 1468 C C . GLY A 1 196 ? -7.645 8.778 28.881 1.00 92.31 196 GLY A C 1
ATOM 1469 O O . GLY A 1 196 ? -8.172 7.737 29.268 1.00 92.31 196 GLY A O 1
ATOM 1470 N N . GLU A 1 197 ? -8.081 9.979 29.245 1.00 90.88 197 GLU A N 1
ATOM 1471 C CA . GLU A 1 197 ? -9.246 10.191 30.101 1.00 90.88 197 GLU A CA 1
ATOM 1472 C C . GLU A 1 197 ? -10.506 10.356 29.244 1.00 90.88 197 GLU A C 1
ATOM 1474 O O . GLU A 1 197 ? -10.530 11.180 28.326 1.00 90.88 197 GLU A O 1
ATOM 1479 N N . VAL A 1 198 ? -11.560 9.596 29.547 1.00 92.81 198 VAL A N 1
ATOM 1480 C CA . VAL A 1 198 ? -12.855 9.686 28.856 1.00 92.81 198 VAL A CA 1
ATOM 1481 C C . VAL A 1 198 ? -13.639 10.879 29.414 1.00 92.81 198 VAL A C 1
ATOM 1483 O O . VAL A 1 198 ? -14.277 10.777 30.460 1.00 92.81 198 VAL A O 1
ATOM 1486 N N . LYS A 1 199 ? -13.581 12.023 28.724 1.00 91.38 199 LYS A N 1
ATOM 1487 C CA . LYS A 1 199 ? -14.318 13.249 29.066 1.00 91.38 199 LYS A CA 1
ATOM 1488 C C . LYS A 1 199 ? -14.672 14.044 27.810 1.00 91.38 199 LYS A C 1
ATOM 1490 O O . LYS A 1 199 ? -14.058 13.860 26.764 1.00 91.38 199 LYS A O 1
ATOM 1495 N N . ALA A 1 200 ? -15.655 14.936 27.908 1.00 90.94 200 ALA A N 1
ATOM 1496 C CA . ALA A 1 200 ? -15.997 15.823 26.797 1.00 90.94 200 ALA A CA 1
ATOM 1497 C C . ALA A 1 200 ? -14.770 16.651 26.367 1.00 90.94 200 ALA A C 1
ATOM 1499 O O . ALA A 1 200 ? -14.000 17.121 27.207 1.00 90.94 200 ALA A O 1
ATOM 1500 N N . GLY A 1 201 ? -14.571 16.796 25.058 1.00 90.88 201 GLY A N 1
ATOM 1501 C CA . GLY A 1 201 ? -13.437 17.508 24.466 1.00 90.88 201 GLY A CA 1
ATOM 1502 C C . GLY A 1 201 ? -12.089 16.776 24.522 1.00 90.88 201 GLY A C 1
ATOM 1503 O O . GLY A 1 201 ? -11.088 17.347 24.090 1.00 90.88 201 GLY A O 1
ATOM 1504 N N . SER A 1 202 ? -12.012 15.551 25.058 1.00 93.69 202 SER A N 1
ATOM 1505 C CA . SER A 1 202 ? -10.758 14.790 25.104 1.00 93.69 202 SER A CA 1
ATOM 1506 C C . SER A 1 202 ? -10.569 13.863 23.904 1.00 93.69 202 SER A C 1
ATOM 1508 O O . SER A 1 202 ? -11.445 13.659 23.067 1.00 93.69 202 SER A O 1
ATOM 1510 N N . THR A 1 203 ? -9.371 13.292 23.811 1.00 95.06 203 THR A N 1
ATOM 1511 C CA . THR A 1 203 ? -9.050 12.218 22.870 1.00 95.06 203 THR A CA 1
ATOM 1512 C C . THR A 1 203 ? -8.621 10.989 23.661 1.00 95.06 203 THR A C 1
ATOM 1514 O O . THR A 1 203 ? -7.836 11.102 24.603 1.00 95.06 203 THR A O 1
ATOM 1517 N N . VAL A 1 204 ? -9.134 9.825 23.273 1.00 96.00 204 VAL A N 1
ATOM 1518 C CA . VAL A 1 204 ? -8.809 8.525 23.865 1.00 96.00 204 VAL A CA 1
ATOM 1519 C C . VAL A 1 204 ? -8.330 7.587 22.766 1.00 96.00 204 VAL A C 1
ATOM 1521 O O . VAL A 1 204 ? -8.927 7.516 21.694 1.00 96.00 204 VAL A O 1
ATOM 1524 N N . THR A 1 205 ? -7.266 6.840 23.036 1.00 96.38 205 THR A N 1
ATOM 1525 C CA . THR A 1 205 ? -6.758 5.803 22.135 1.00 96.38 205 THR A CA 1
ATOM 1526 C C . THR A 1 205 ? -7.169 4.433 22.654 1.00 96.38 205 THR A C 1
ATOM 1528 O O . THR A 1 205 ? -6.815 4.045 23.768 1.00 96.38 205 THR A O 1
ATOM 1531 N N . VAL A 1 206 ? -7.898 3.676 21.841 1.00 96.25 206 VAL A N 1
ATOM 1532 C CA . VAL A 1 206 ? -8.192 2.264 22.092 1.00 96.25 206 VAL A CA 1
ATOM 1533 C C . VAL A 1 206 ? -7.037 1.440 21.536 1.00 96.25 206 VAL A C 1
ATOM 1535 O O . VAL A 1 206 ? -6.783 1.455 20.334 1.00 96.25 206 VAL A O 1
ATOM 1538 N N . ARG A 1 207 ? -6.332 0.728 22.414 1.00 95.94 207 ARG A N 1
ATOM 1539 C CA . ARG A 1 207 ? -5.267 -0.218 22.072 1.00 95.94 207 ARG A CA 1
ATOM 1540 C C . ARG A 1 207 ? -5.779 -1.636 22.208 1.00 95.94 207 ARG A C 1
ATOM 1542 O O . ARG A 1 207 ? -6.329 -1.994 23.246 1.00 95.94 207 ARG A O 1
ATOM 1549 N N . VAL A 1 208 ? -5.562 -2.444 21.186 1.00 95.06 208 VAL A N 1
ATOM 1550 C CA . VAL A 1 208 ? -5.951 -3.852 21.154 1.00 95.06 208 VAL A CA 1
ATOM 1551 C C . VAL A 1 208 ? -4.710 -4.680 20.870 1.00 95.06 208 VAL A C 1
ATOM 1553 O O . VAL A 1 208 ? -4.012 -4.401 19.902 1.00 95.06 208 VAL A O 1
ATOM 1556 N N . LEU A 1 209 ? -4.436 -5.692 21.688 1.00 92.69 209 LEU A N 1
ATOM 1557 C CA . LEU A 1 209 ? -3.362 -6.658 21.462 1.00 92.69 209 LEU A CA 1
ATOM 1558 C C . LEU A 1 209 ? -3.968 -8.024 21.146 1.00 92.69 209 LEU A C 1
ATOM 1560 O O . LEU A 1 209 ? -4.753 -8.553 21.935 1.00 92.69 209 LEU A O 1
ATOM 1564 N N . GLY A 1 210 ? -3.599 -8.586 20.000 1.00 89.00 210 GLY A N 1
ATOM 1565 C CA . GLY A 1 210 ? -4.038 -9.912 19.574 1.00 89.00 210 GLY A CA 1
ATOM 1566 C C . GLY A 1 210 ? -3.240 -11.032 20.230 1.00 89.00 210 GLY A C 1
ATOM 1567 O O . GLY A 1 210 ? -2.116 -10.833 20.710 1.00 89.00 210 GLY A O 1
ATOM 1568 N N . ASP A 1 211 ? -3.810 -12.230 20.224 1.00 84.75 211 ASP A N 1
ATOM 1569 C CA . ASP A 1 211 ? -3.052 -13.444 20.518 1.00 84.75 211 ASP A CA 1
ATOM 1570 C C . ASP A 1 211 ? -1.935 -13.670 19.479 1.00 84.75 211 ASP A C 1
ATOM 1572 O O . ASP A 1 211 ? -2.009 -13.187 18.354 1.00 84.75 211 ASP A O 1
ATOM 1576 N N . GLU A 1 212 ? -0.871 -14.383 19.866 1.00 78.62 212 GLU A N 1
ATOM 1577 C CA . GLU A 1 212 ? 0.383 -14.511 19.086 1.00 78.62 212 GLU A CA 1
ATOM 1578 C C . GLU A 1 212 ? 0.206 -15.234 17.741 1.00 78.62 212 GLU A C 1
ATOM 1580 O O . GLU A 1 212 ? 1.053 -15.136 16.859 1.00 78.62 212 GLU A O 1
ATOM 1585 N N . GLU A 1 213 ? -0.903 -15.952 17.573 1.00 72.06 213 GLU A N 1
ATOM 1586 C CA . GLU A 1 213 ? -1.233 -16.675 16.343 1.00 72.06 213 GLU A CA 1
ATOM 1587 C C . GLU A 1 213 ? -2.131 -15.857 15.404 1.00 72.06 213 GLU A C 1
ATOM 1589 O O . GLU A 1 213 ? -2.330 -16.248 14.259 1.00 72.06 213 GLU A O 1
ATOM 1594 N N . TYR A 1 214 ? -2.671 -14.719 15.853 1.00 77.44 214 TYR A N 1
ATOM 1595 C CA . TYR A 1 214 ? -3.643 -13.938 15.092 1.00 77.44 214 TYR A CA 1
ATOM 1596 C C . TYR A 1 214 ? -3.037 -12.653 14.553 1.00 77.44 214 TYR A C 1
ATOM 1598 O O . TYR A 1 214 ? -2.272 -11.952 15.218 1.00 77.44 214 TYR A O 1
ATOM 1606 N N . VAL A 1 215 ? -3.438 -12.318 13.330 1.00 77.50 215 VAL A N 1
ATOM 1607 C CA . VAL A 1 215 ? -2.989 -11.101 12.660 1.00 77.50 215 VAL A CA 1
ATOM 1608 C C . VAL A 1 215 ? -4.171 -10.186 12.424 1.00 77.50 215 VAL A C 1
ATOM 1610 O O . VAL A 1 215 ? -5.195 -10.602 11.880 1.00 77.50 215 VAL A O 1
ATOM 1613 N N . PHE A 1 216 ? -4.031 -8.926 12.824 1.00 83.00 216 PHE A N 1
ATOM 1614 C CA . PHE A 1 216 ? -5.033 -7.919 12.515 1.00 83.00 216 PHE A CA 1
ATOM 1615 C C . PHE A 1 216 ? -4.901 -7.483 11.065 1.00 83.00 216 PHE A C 1
ATOM 1617 O O . PHE A 1 216 ? -3.844 -7.044 10.614 1.00 83.00 216 PHE A O 1
ATOM 1624 N N . VAL A 1 217 ? -6.003 -7.589 10.339 1.00 77.06 217 VAL A N 1
ATOM 1625 C CA . VAL A 1 217 ? -6.139 -6.999 9.018 1.00 77.06 217 VAL A CA 1
ATOM 1626 C C . VAL A 1 217 ? -6.245 -5.487 9.173 1.00 77.06 217 VAL A C 1
ATOM 1628 O O . VAL A 1 217 ? -6.970 -4.999 10.042 1.00 77.06 217 VAL A O 1
ATOM 1631 N N . GLN A 1 218 ? -5.556 -4.746 8.304 1.00 77.19 218 GLN A N 1
ATOM 1632 C CA . GLN A 1 218 ? -5.715 -3.300 8.216 1.00 77.19 218 GLN A CA 1
ATOM 1633 C C . GLN A 1 218 ? -7.187 -2.948 7.942 1.00 77.19 218 GLN A C 1
ATOM 1635 O O . GLN A 1 218 ? -7.748 -3.320 6.912 1.00 77.19 218 GLN A O 1
ATOM 1640 N N . SER A 1 219 ? -7.805 -2.211 8.861 1.00 75.94 219 SER A N 1
ATOM 1641 C CA . SER A 1 219 ? -9.203 -1.770 8.786 1.00 75.94 219 SER A CA 1
ATOM 1642 C C . SER A 1 219 ? -9.305 -0.256 8.959 1.00 75.94 219 SER A C 1
ATOM 1644 O O . SER A 1 219 ? -8.435 0.366 9.570 1.00 75.94 219 SER A O 1
ATOM 1646 N N . ALA A 1 220 ? -10.364 0.357 8.422 1.00 76.38 220 ALA A N 1
ATOM 1647 C CA . ALA A 1 220 ? -10.546 1.807 8.475 1.00 76.38 220 ALA A CA 1
ATOM 1648 C C . ALA A 1 220 ? -10.489 2.343 9.921 1.00 76.38 220 ALA A C 1
ATOM 1650 O O . ALA A 1 220 ? -11.136 1.807 10.820 1.00 76.38 220 ALA A O 1
ATOM 1651 N N . GLY A 1 221 ? -9.699 3.400 10.132 1.00 84.75 221 GLY A N 1
ATOM 1652 C CA . GLY A 1 221 ? -9.510 4.047 11.437 1.00 84.75 221 GLY A CA 1
ATOM 1653 C C . GLY A 1 221 ? -8.545 3.337 12.396 1.00 84.75 221 GLY A C 1
ATOM 1654 O O . GLY A 1 221 ? -8.234 3.901 13.443 1.00 84.75 221 GLY A O 1
ATOM 1655 N N . TRP A 1 222 ? -8.044 2.149 12.045 1.00 88.69 222 TRP A N 1
ATOM 1656 C CA . TRP A 1 222 ? -7.061 1.415 12.842 1.00 88.69 222 TRP A CA 1
ATOM 1657 C C . TRP A 1 222 ? -5.642 1.595 12.303 1.00 88.69 222 TRP A C 1
ATOM 1659 O O . TRP A 1 222 ? -5.409 1.504 11.101 1.00 88.69 222 TRP A O 1
ATOM 1669 N N . THR A 1 223 ? -4.678 1.763 13.199 1.00 87.44 223 THR A N 1
ATOM 1670 C CA . THR A 1 223 ? -3.247 1.652 12.905 1.00 87.44 223 THR A CA 1
ATOM 1671 C C . THR A 1 223 ? -2.753 0.316 13.441 1.00 87.44 223 THR A C 1
ATOM 1673 O O . THR A 1 223 ? -2.765 0.103 14.653 1.00 87.44 223 THR A O 1
ATOM 1676 N N . ILE A 1 224 ? -2.334 -0.597 12.562 1.00 87.38 224 ILE A N 1
ATOM 1677 C CA . ILE A 1 224 ? -1.849 -1.925 12.957 1.00 87.38 224 ILE A CA 1
ATOM 1678 C C . ILE A 1 224 ? -0.318 -1.939 12.989 1.00 87.38 224 ILE A C 1
ATOM 1680 O O . ILE A 1 224 ? 0.339 -1.595 12.012 1.00 87.38 224 ILE A O 1
ATOM 1684 N N . THR A 1 225 ? 0.263 -2.361 14.111 1.00 84.62 225 THR A N 1
ATOM 1685 C CA . THR A 1 225 ? 1.714 -2.481 14.310 1.00 84.62 225 THR A CA 1
ATOM 1686 C C . THR A 1 225 ? 2.065 -3.866 14.840 1.00 84.62 225 THR A C 1
ATOM 1688 O O . THR A 1 225 ? 1.387 -4.388 15.722 1.00 84.62 225 THR A O 1
ATOM 1691 N N . LYS A 1 226 ? 3.149 -4.471 14.350 1.00 80.50 226 LYS A N 1
ATOM 1692 C CA . LYS A 1 226 ? 3.667 -5.725 14.913 1.00 80.50 226 LYS A CA 1
ATOM 1693 C C . LYS A 1 226 ? 4.435 -5.449 16.211 1.00 80.50 226 LYS A C 1
ATOM 1695 O O . LYS A 1 226 ? 5.326 -4.604 16.230 1.00 80.50 226 LYS A O 1
ATOM 1700 N N . VAL A 1 227 ? 4.120 -6.177 17.280 1.00 79.69 227 VAL A N 1
ATOM 1701 C CA . VAL A 1 227 ? 4.755 -6.063 18.602 1.00 79.69 227 VAL A CA 1
ATOM 1702 C C . VAL A 1 227 ? 5.217 -7.452 19.048 1.00 79.69 227 VAL A C 1
ATOM 1704 O O . VAL A 1 227 ? 4.438 -8.263 19.548 1.00 79.69 227 VAL A O 1
ATOM 1707 N N . GLY A 1 228 ? 6.504 -7.745 18.847 1.00 82.00 228 GLY A N 1
ATOM 1708 C CA . GLY A 1 228 ? 7.059 -9.078 19.099 1.00 82.00 228 GLY A CA 1
ATOM 1709 C C . GLY A 1 228 ? 6.433 -10.134 18.181 1.00 82.00 228 GLY A C 1
ATOM 1710 O O . GLY A 1 228 ? 6.518 -10.019 16.956 1.00 82.00 228 GLY A O 1
ATOM 1711 N N . ALA A 1 229 ? 5.817 -11.157 18.779 1.00 74.38 229 ALA A N 1
ATOM 1712 C CA . ALA A 1 229 ? 5.079 -12.204 18.067 1.00 74.38 229 ALA A CA 1
ATOM 1713 C C . ALA A 1 229 ? 3.599 -11.853 17.807 1.00 74.38 229 ALA A C 1
ATOM 1715 O O . ALA A 1 229 ? 2.959 -12.529 17.014 1.00 74.38 229 ALA A O 1
ATOM 1716 N N . SER A 1 230 ? 3.069 -10.788 18.418 1.00 82.56 230 SER A N 1
ATOM 1717 C CA . SER A 1 230 ? 1.666 -10.369 18.287 1.00 82.56 230 SER A CA 1
ATOM 1718 C C . SER A 1 230 ? 1.507 -9.136 17.396 1.00 82.56 230 SER A C 1
ATOM 1720 O O . SER A 1 230 ? 2.471 -8.444 17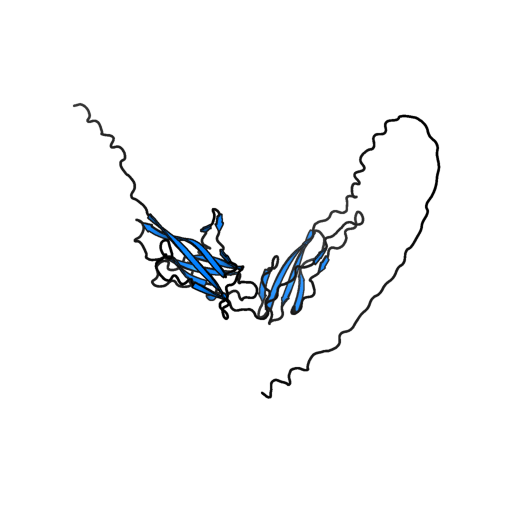.057 1.00 82.56 230 SER A O 1
ATOM 1722 N N . PHE A 1 231 ? 0.258 -8.813 17.065 1.00 85.69 231 PHE A N 1
ATOM 1723 C CA . PHE A 1 231 ? -0.124 -7.551 16.435 1.00 85.69 231 PHE A CA 1
ATOM 1724 C C . PHE A 1 231 ? -0.898 -6.670 17.417 1.00 85.69 231 PHE A C 1
ATOM 1726 O O . PHE A 1 231 ? -1.700 -7.155 18.217 1.00 85.69 231 PHE A O 1
ATOM 1733 N N . MET A 1 232 ? -0.642 -5.366 17.351 1.00 89.69 232 MET A N 1
ATOM 1734 C CA . MET A 1 232 ? -1.319 -4.332 18.120 1.00 89.69 232 MET A CA 1
ATOM 1735 C C . MET A 1 232 ? -2.081 -3.408 17.171 1.00 89.69 232 MET A C 1
ATOM 1737 O O . MET A 1 232 ? -1.505 -2.899 16.214 1.00 89.69 232 MET A O 1
ATOM 1741 N N . GLY A 1 233 ? -3.364 -3.182 17.440 1.00 92.38 233 GLY A N 1
ATOM 1742 C CA . GLY A 1 233 ? -4.179 -2.177 16.768 1.00 92.38 233 GLY A CA 1
ATOM 1743 C C . GLY A 1 233 ? -4.383 -0.955 17.657 1.00 92.38 233 GLY A C 1
ATOM 1744 O O . GLY A 1 233 ? -4.704 -1.100 18.836 1.00 92.38 233 GLY A O 1
ATOM 1745 N N . GLU A 1 234 ? -4.232 0.241 17.097 1.00 94.94 234 GLU A N 1
ATOM 1746 C CA . GLU A 1 234 ? -4.580 1.505 17.751 1.00 94.94 234 GLU A CA 1
ATOM 1747 C C . GLU A 1 234 ? -5.713 2.215 16.999 1.00 94.94 234 GLU A C 1
ATOM 1749 O O . GLU A 1 234 ? -5.658 2.348 15.779 1.00 94.94 234 GLU A O 1
ATOM 1754 N N . TYR A 1 235 ? -6.725 2.692 17.726 1.00 95.19 235 TYR A N 1
ATOM 1755 C CA . TYR A 1 235 ? -7.841 3.476 17.190 1.00 95.19 235 TYR A CA 1
ATOM 1756 C C . TYR A 1 235 ? -8.034 4.748 18.012 1.00 95.19 235 TYR A C 1
ATOM 1758 O O . TYR A 1 235 ? -8.160 4.691 19.237 1.00 95.19 235 TYR A O 1
ATOM 1766 N N . THR A 1 236 ? -8.099 5.901 17.351 1.00 96.06 236 THR A N 1
ATOM 1767 C CA . THR A 1 236 ? -8.253 7.199 18.022 1.00 96.06 236 THR A CA 1
ATOM 1768 C C . THR A 1 236 ? -9.716 7.629 18.046 1.00 96.06 236 THR A C 1
ATOM 1770 O O . THR A 1 236 ? -10.336 7.819 17.002 1.00 96.06 236 THR A O 1
ATOM 1773 N N . VAL A 1 237 ? -10.255 7.841 19.246 1.00 95.75 237 VAL A N 1
ATOM 1774 C CA . VAL A 1 237 ? -11.593 8.387 19.492 1.00 95.75 237 VAL A CA 1
ATOM 1775 C C . VAL A 1 237 ? -11.466 9.828 19.966 1.00 95.75 237 VAL A C 1
ATOM 1777 O O . VAL A 1 237 ? -10.758 10.106 20.933 1.00 95.75 237 VAL A O 1
ATOM 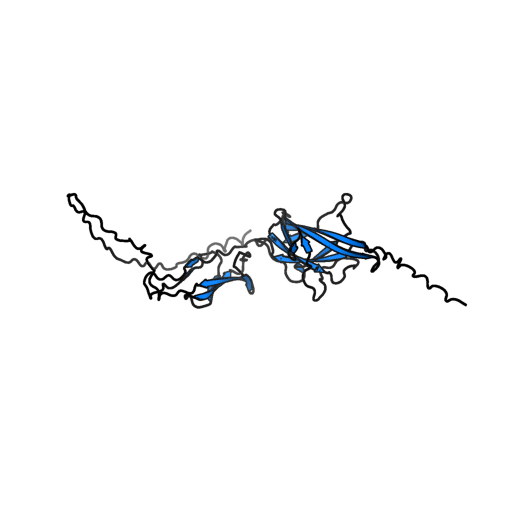1780 N N . LYS A 1 238 ? -12.173 10.744 19.304 1.00 95.12 238 LYS A N 1
ATOM 1781 C CA . LYS A 1 238 ? -12.312 12.137 19.740 1.00 95.12 238 LYS A CA 1
ATOM 1782 C C . LYS A 1 238 ? -13.696 12.336 20.352 1.00 95.12 238 LYS A C 1
ATOM 1784 O O . LYS A 1 238 ? -14.698 11.972 19.737 1.00 95.12 238 LYS A O 1
ATOM 1789 N N . PHE A 1 239 ? -13.737 12.890 21.556 1.00 94.75 239 PHE A N 1
ATOM 1790 C CA . PHE A 1 239 ? -14.968 13.316 22.205 1.00 94.75 239 PHE A CA 1
ATOM 1791 C C . PHE A 1 239 ? -15.201 14.795 21.941 1.00 94.75 239 PHE A C 1
ATOM 1793 O O . PHE A 1 239 ? -14.281 15.608 22.045 1.00 94.75 239 PHE A O 1
ATOM 1800 N N . ASP A 1 240 ? -16.441 15.142 21.628 1.00 93.12 240 ASP A N 1
ATOM 1801 C CA . ASP A 1 240 ? -16.819 16.516 21.341 1.00 93.12 240 ASP A CA 1
ATOM 1802 C C . ASP A 1 240 ? -16.785 17.343 22.629 1.00 93.12 240 ASP A C 1
ATOM 1804 O O . ASP A 1 240 ? -17.133 16.865 23.715 1.00 93.12 240 ASP A O 1
ATOM 1808 N N . ALA A 1 241 ? -16.325 18.589 22.523 1.00 91.19 241 ALA A N 1
ATOM 1809 C CA . ALA A 1 241 ? -16.480 19.551 23.605 1.00 91.19 241 ALA A CA 1
ATOM 1810 C C . ALA A 1 241 ? -17.960 19.943 23.701 1.00 91.19 241 ALA A C 1
ATOM 1812 O O . ALA A 1 241 ? -18.604 20.180 22.680 1.00 91.19 241 ALA A O 1
ATOM 1813 N N . ILE A 1 242 ? -18.494 20.023 24.919 1.00 87.88 242 ILE A N 1
ATOM 1814 C CA . ILE A 1 242 ? -19.886 20.405 25.156 1.00 87.88 242 ILE A CA 1
ATOM 1815 C C . ILE A 1 242 ? -19.953 21.513 26.204 1.00 87.88 242 ILE A C 1
ATOM 1817 O O . ILE A 1 242 ? -19.271 21.448 27.226 1.00 87.88 242 ILE A O 1
ATOM 1821 N N . ASP A 1 243 ? -20.778 22.519 25.931 1.00 85.94 243 ASP A N 1
ATOM 1822 C CA . ASP A 1 243 ? -21.088 23.613 26.845 1.00 85.94 243 ASP A CA 1
ATOM 1823 C C . ASP A 1 243 ? -22.559 23.494 27.265 1.00 85.94 243 ASP A C 1
ATOM 1825 O O . ASP A 1 243 ? -23.468 23.617 26.441 1.00 85.94 243 ASP A O 1
ATOM 1829 N N . CYS A 1 244 ? -22.786 23.205 28.548 1.00 81.50 244 CYS A N 1
ATOM 1830 C CA . CYS A 1 244 ? -24.126 23.044 29.107 1.00 81.50 244 CYS A CA 1
ATOM 1831 C C . CYS A 1 244 ? -24.677 24.334 29.747 1.00 81.50 244 CYS A C 1
ATOM 1833 O O . CYS A 1 244 ? -25.729 24.268 30.388 1.00 81.50 244 CYS A O 1
ATOM 1835 N N . GLU A 1 245 ? -24.020 25.493 29.610 1.00 73.88 245 GLU A N 1
ATOM 1836 C CA . GLU A 1 245 ? -24.464 26.752 30.233 1.00 73.88 245 GLU A CA 1
ATOM 1837 C C . GLU A 1 245 ? -25.656 27.410 29.516 1.00 73.88 245 GLU A C 1
ATOM 1839 O O . GLU A 1 245 ? -26.335 28.261 30.095 1.00 73.88 245 GLU A O 1
ATOM 1844 N N . LYS A 1 246 ? -25.991 26.993 28.286 1.00 59.12 246 LYS A N 1
ATOM 1845 C CA . LYS A 1 246 ? -27.111 27.570 27.528 1.00 59.12 246 LYS A CA 1
ATOM 1846 C C . LYS A 1 246 ? -28.357 26.672 27.593 1.00 59.12 246 LYS A C 1
ATOM 1848 O O . LYS A 1 246 ? -28.311 25.548 27.092 1.00 59.12 246 LYS A O 1
ATOM 1853 N N . PRO A 1 247 ? -29.499 27.126 28.153 1.00 54.47 247 PRO A N 1
ATOM 1854 C CA . PRO A 1 247 ? -30.747 26.382 28.018 1.00 54.47 247 PRO A CA 1
ATOM 1855 C C . PRO A 1 247 ? -31.122 26.272 26.529 1.00 54.47 247 PRO A C 1
ATOM 1857 O O . PRO A 1 247 ? -30.835 27.198 25.761 1.00 54.47 247 PRO A O 1
ATOM 1860 N N . PRO A 1 248 ? -31.773 25.177 26.092 1.00 50.12 248 PRO A N 1
ATOM 1861 C CA . PRO A 1 248 ? -32.249 25.074 24.721 1.00 50.12 248 PRO A CA 1
ATOM 1862 C C . PRO A 1 248 ? -33.221 26.228 24.461 1.00 50.12 248 PRO A C 1
ATOM 1864 O O . PRO A 1 248 ? -34.250 26.349 25.130 1.00 50.12 248 PRO A O 1
ATOM 1867 N N . VAL A 1 249 ? -32.890 27.098 23.504 1.00 47.50 249 VAL A N 1
ATOM 1868 C CA . VAL A 1 249 ? -33.818 28.125 23.025 1.00 47.50 249 VAL A CA 1
ATOM 1869 C C . VAL A 1 249 ? -35.000 27.382 22.407 1.00 47.50 249 VAL A C 1
ATOM 1871 O O . VAL A 1 249 ? -34.895 26.841 21.310 1.00 47.50 249 VAL A O 1
ATOM 1874 N N . LYS A 1 250 ? -36.134 27.326 23.114 1.00 47.81 250 LYS A N 1
ATOM 1875 C CA . LYS A 1 250 ? -37.417 27.096 22.452 1.00 47.81 250 LYS A CA 1
ATOM 1876 C C . LYS A 1 250 ? -37.666 28.328 21.598 1.00 47.81 250 LYS A C 1
ATOM 1878 O O . LYS A 1 250 ? -37.979 29.391 22.126 1.00 47.81 250 LYS A O 1
ATOM 1883 N N . GLU A 1 251 ? -37.510 28.188 20.292 1.00 46.88 251 GLU A N 1
ATOM 1884 C CA . GLU A 1 251 ? -37.975 29.177 19.331 1.00 46.88 251 GLU A CA 1
ATOM 1885 C C . GLU A 1 251 ? -39.513 29.168 19.351 1.00 46.88 251 GLU A C 1
ATOM 1887 O O . GLU A 1 251 ? -40.179 28.484 18.577 1.00 46.88 251 GLU A O 1
ATOM 1892 N N . SER A 1 252 ? -40.114 29.866 20.316 1.00 43.94 252 SER A N 1
ATOM 1893 C CA . SER A 1 252 ? -41.531 30.199 20.247 1.00 43.94 252 SER A CA 1
ATOM 1894 C C . SER A 1 252 ? -41.681 31.374 19.291 1.00 43.94 252 SER A C 1
ATOM 1896 O O . SER A 1 252 ? -41.351 32.511 19.630 1.00 43.94 252 SER A O 1
ATOM 1898 N N . LYS A 1 253 ? -42.173 31.079 18.089 1.00 40.72 253 LYS A N 1
ATOM 1899 C CA . LYS A 1 253 ? -42.659 32.060 17.113 1.00 40.72 253 LYS A CA 1
ATOM 1900 C C . LYS A 1 253 ? -43.590 33.068 17.825 1.00 40.72 253 LYS A C 1
ATOM 1902 O O . LYS A 1 253 ? -44.510 32.612 18.510 1.00 40.72 253 LYS A O 1
ATOM 1907 N N . PRO A 1 254 ? -43.403 34.395 17.704 1.00 39.38 254 PRO A N 1
ATOM 1908 C CA . PRO A 1 254 ? -44.316 35.353 18.316 1.00 39.38 254 PRO A CA 1
ATOM 1909 C C . PRO A 1 254 ? -45.662 35.293 17.594 1.00 39.38 254 PRO A C 1
ATOM 1911 O O . PRO A 1 254 ? -45.729 35.486 16.381 1.00 39.38 254 PRO A O 1
ATOM 1914 N N . HIS A 1 255 ? -46.730 35.015 18.337 1.00 36.94 255 HIS A N 1
ATOM 1915 C CA . HIS A 1 255 ? -48.085 35.247 17.861 1.00 36.94 255 HIS A CA 1
ATOM 1916 C C . HIS A 1 255 ? -48.377 36.736 18.069 1.00 36.94 255 HIS A C 1
ATOM 1918 O O . HIS A 1 255 ? -48.481 37.192 19.207 1.00 36.94 255 HIS A O 1
ATOM 1924 N N . GLU A 1 256 ? -48.470 37.502 16.981 1.00 42.34 256 GLU A N 1
ATOM 1925 C CA . GLU A 1 256 ? -49.055 38.840 17.027 1.00 42.34 256 GLU A CA 1
ATOM 1926 C C . GLU A 1 256 ? -50.504 38.725 17.507 1.00 42.34 256 GLU A C 1
ATOM 1928 O O . GLU A 1 256 ? -51.318 37.995 16.934 1.00 42.34 256 GLU A O 1
ATOM 1933 N N . THR A 1 257 ? -50.815 39.445 18.579 1.00 38.62 257 THR A N 1
ATOM 1934 C CA . THR A 1 257 ? -52.176 39.762 18.992 1.00 38.62 257 THR A CA 1
ATOM 1935 C C . THR A 1 257 ? -52.659 40.964 18.188 1.00 38.62 257 THR A C 1
ATOM 1937 O O . THR A 1 257 ? -52.240 42.088 18.465 1.00 38.62 257 THR A O 1
ATOM 1940 N N . SER A 1 258 ? -53.583 40.756 17.249 1.00 37.50 258 SER A N 1
ATOM 1941 C CA . SER A 1 258 ? -54.529 41.803 16.858 1.00 37.50 258 SER A CA 1
ATOM 1942 C C . SER A 1 258 ? -55.913 41.426 17.375 1.00 37.50 258 SER A C 1
ATOM 1944 O O . SER A 1 258 ? -56.415 40.326 17.151 1.00 37.50 258 SER A O 1
ATOM 1946 N N . LEU A 1 259 ? -56.520 42.354 18.108 1.00 35.91 259 LEU A N 1
ATOM 1947 C CA . LEU A 1 259 ? -57.908 42.283 18.534 1.00 35.91 259 LEU A CA 1
ATOM 1948 C C . LEU A 1 259 ? -58.848 42.230 17.322 1.00 35.91 259 LEU A C 1
ATOM 1950 O O . LEU A 1 259 ? -58.775 43.099 16.456 1.00 35.91 259 LEU A O 1
ATOM 1954 N N . ALA A 1 260 ? -59.804 41.303 17.342 1.00 34.19 260 ALA A N 1
ATOM 1955 C CA . ALA A 1 260 ? -61.161 41.545 16.862 1.00 34.19 260 ALA A CA 1
ATOM 1956 C C . ALA A 1 260 ? -62.152 40.660 17.635 1.00 34.19 260 ALA A C 1
ATOM 1958 O O . ALA A 1 260 ? -61.909 39.490 17.913 1.00 34.19 260 ALA A O 1
ATOM 1959 N N . VAL A 1 261 ? -63.250 41.295 18.024 1.00 33.62 261 VAL A N 1
ATOM 1960 C CA . VAL A 1 261 ? -64.339 40.836 18.889 1.00 33.62 261 VAL A CA 1
ATOM 1961 C C . VAL A 1 261 ? -65.372 40.044 18.074 1.00 33.62 261 VAL A C 1
ATOM 1963 O O . VAL A 1 261 ? -65.712 40.474 16.978 1.00 33.62 261 VAL A O 1
ATOM 1966 N N . THR A 1 262 ? -65.896 38.933 18.611 1.00 33.47 262 THR A N 1
ATOM 1967 C CA . THR A 1 262 ? -67.339 38.597 18.786 1.00 33.47 262 THR A CA 1
ATOM 1968 C C . THR A 1 262 ? -67.603 37.080 18.827 1.00 33.47 262 THR A C 1
ATOM 1970 O O . THR A 1 262 ? -67.267 36.361 17.898 1.00 33.47 262 THR A O 1
ATOM 1973 N N . GLY A 1 263 ? -68.321 36.646 19.875 1.00 29.95 263 GLY A N 1
ATOM 1974 C CA . GLY A 1 263 ? -69.409 35.660 19.784 1.00 29.95 263 GLY A CA 1
ATOM 1975 C C . GLY A 1 263 ? -69.081 34.166 19.894 1.00 29.95 263 GLY A C 1
ATOM 1976 O O . GLY A 1 263 ? -68.322 33.627 19.103 1.00 29.95 263 GLY A O 1
ATOM 1977 N N . GLY A 1 264 ? -69.790 33.480 20.798 1.00 30.56 264 GLY A N 1
ATOM 1978 C CA . GLY A 1 264 ? -70.122 32.061 20.623 1.00 30.56 264 GLY A CA 1
ATOM 1979 C C . GLY A 1 264 ? -69.672 31.132 21.744 1.00 30.56 264 GLY A C 1
ATOM 1980 O O . GLY A 1 264 ? -68.580 30.584 21.714 1.00 30.56 264 GLY A O 1
ATOM 1981 N N . SER A 1 265 ? -70.565 30.967 22.713 1.00 35.59 265 SER A N 1
ATOM 1982 C CA . SER A 1 265 ? -70.750 29.808 23.591 1.00 35.59 265 SER A CA 1
ATOM 1983 C C . SER A 1 265 ? -70.340 28.450 22.992 1.00 35.59 265 SER A C 1
ATOM 1985 O O . SER A 1 265 ? -70.742 28.143 21.877 1.00 35.59 265 SER A O 1
ATOM 1987 N N . ASP A 1 266 ? -69.601 27.624 23.746 1.00 32.88 266 ASP A N 1
ATOM 1988 C CA . ASP A 1 266 ? -70.102 26.346 24.298 1.00 32.88 266 ASP A CA 1
ATOM 1989 C C . ASP A 1 266 ? -68.989 25.393 24.802 1.00 32.88 266 ASP A C 1
ATOM 1991 O O . ASP A 1 266 ? -68.021 25.086 24.118 1.00 32.88 266 ASP A O 1
ATOM 1995 N N . MET A 1 267 ? -69.214 24.909 26.030 1.00 35.94 267 MET A N 1
ATOM 1996 C CA . MET A 1 267 ? -68.948 23.564 26.577 1.00 35.94 267 MET A CA 1
ATOM 1997 C C . MET A 1 267 ? -67.517 22.968 26.744 1.00 35.94 267 MET A C 1
ATOM 1999 O O . MET A 1 267 ? -66.807 22.598 25.818 1.00 35.94 267 MET A O 1
ATOM 2003 N N . VAL A 1 268 ? -67.217 22.736 28.033 1.00 35.50 268 VAL A N 1
ATOM 2004 C CA . VAL A 1 268 ? -66.399 21.690 28.722 1.00 35.50 268 VAL A CA 1
ATOM 2005 C C . VAL A 1 268 ? -66.798 20.263 28.209 1.00 35.50 268 VAL A C 1
ATOM 2007 O O . VAL A 1 268 ? -67.919 20.178 27.706 1.00 35.50 268 VAL A O 1
ATOM 2010 N N . PRO A 1 269 ? -66.059 19.119 28.383 1.00 46.84 269 PRO A N 1
ATOM 2011 C CA . PRO A 1 269 ? -65.119 18.830 29.477 1.00 46.84 269 PRO A CA 1
ATOM 2012 C C . PRO A 1 269 ? -63.912 17.865 29.268 1.00 46.84 269 PRO A C 1
ATOM 2014 O O . PRO A 1 269 ? -63.813 17.101 28.319 1.00 46.84 269 PRO A O 1
ATOM 2017 N N . LEU A 1 270 ? -63.021 17.910 30.276 1.00 38.19 270 LEU A N 1
ATOM 2018 C CA . LEU A 1 270 ? -62.257 16.832 30.945 1.00 38.19 270 LEU A CA 1
ATOM 2019 C C . LEU A 1 270 ? -61.848 15.554 30.178 1.00 38.19 270 LEU A C 1
ATOM 2021 O O . LEU A 1 270 ? -62.689 14.722 29.854 1.00 38.19 270 LEU A O 1
ATOM 2025 N N . LEU A 1 271 ? -60.544 15.237 30.236 1.00 35.44 271 LEU A N 1
ATOM 2026 C CA . LEU A 1 271 ? -60.113 13.873 30.563 1.00 35.44 271 LEU A CA 1
ATOM 2027 C C . LEU A 1 271 ? -58.850 13.863 31.445 1.00 35.44 271 LEU A C 1
ATOM 2029 O O . LEU A 1 271 ? -57.797 14.385 31.090 1.00 35.44 271 LEU A O 1
ATOM 2033 N N . ARG A 1 272 ? -59.009 13.269 32.631 1.00 37.91 272 ARG A N 1
ATOM 2034 C CA . ARG A 1 272 ? -57.964 12.843 33.570 1.00 37.91 272 ARG A CA 1
ATOM 2035 C C . ARG A 1 272 ? -57.398 11.489 33.131 1.00 37.91 272 ARG A C 1
ATOM 2037 O O . ARG A 1 272 ? -58.180 10.656 32.697 1.00 37.91 272 ARG A O 1
ATOM 2044 N N . MET A 1 273 ? -56.110 11.255 33.387 1.00 38.59 273 MET A N 1
ATOM 2045 C CA . MET A 1 273 ? -55.459 10.017 33.884 1.00 38.59 273 MET A CA 1
ATOM 2046 C C . MET A 1 273 ? -53.939 10.272 33.780 1.00 38.59 273 MET A C 1
ATOM 2048 O O . MET A 1 273 ? -53.486 10.795 32.775 1.00 38.59 273 MET A O 1
ATOM 2052 N N . GLY A 1 274 ? -53.064 10.033 34.754 1.00 31.86 274 GLY A N 1
ATOM 2053 C CA . GLY A 1 274 ? -53.141 9.189 35.938 1.00 31.86 274 GLY A CA 1
ATOM 2054 C C . GLY A 1 274 ? -51.883 8.312 35.992 1.00 31.86 274 GLY A C 1
ATOM 2055 O O . GLY A 1 274 ? -51.841 7.306 35.308 1.00 31.86 274 GLY A O 1
ATOM 2056 N N . VAL A 1 275 ? -50.883 8.761 36.765 1.00 35.72 275 VAL A N 1
ATOM 2057 C CA . VAL A 1 275 ? -49.935 8.017 37.635 1.00 35.72 275 VAL A CA 1
ATOM 2058 C C . VAL A 1 275 ? -49.390 6.645 37.185 1.00 35.72 275 VAL A C 1
ATOM 2060 O O . VAL A 1 275 ? -50.146 5.706 36.972 1.00 35.72 275 VAL A O 1
ATOM 2063 N N . GLY A 1 276 ? -48.063 6.463 37.280 1.00 31.78 276 GLY A N 1
ATOM 2064 C CA . GLY A 1 276 ? -47.474 5.125 37.434 1.00 31.78 276 GLY A CA 1
ATOM 2065 C C . GLY A 1 276 ? -45.944 5.074 37.435 1.00 31.78 276 GLY A C 1
ATOM 2066 O O . GLY A 1 276 ? -45.339 4.823 36.402 1.00 31.78 276 GLY A O 1
ATOM 2067 N N . ALA A 1 277 ? -45.324 5.281 38.599 1.00 36.75 277 ALA A N 1
ATOM 2068 C CA . ALA A 1 277 ? -43.922 4.957 38.863 1.00 36.75 277 ALA A CA 1
ATOM 2069 C C . ALA A 1 277 ? -43.797 3.497 39.326 1.00 36.75 277 ALA A C 1
ATOM 2071 O O . ALA A 1 277 ? -44.538 3.121 40.230 1.00 36.75 277 ALA A O 1
ATOM 2072 N N . ILE A 1 278 ? -42.844 2.714 38.796 1.00 37.38 278 ILE A N 1
ATOM 2073 C CA . ILE A 1 278 ? -42.307 1.502 39.448 1.00 37.38 278 ILE A CA 1
ATOM 2074 C C . ILE A 1 278 ? -40.792 1.405 39.197 1.00 37.38 278 ILE A C 1
ATOM 2076 O O . ILE A 1 278 ? -40.269 1.820 38.168 1.00 37.38 278 ILE A O 1
ATOM 2080 N N . LEU A 1 279 ? -40.123 0.899 40.225 1.00 33.47 279 LEU A N 1
ATOM 2081 C CA . LEU A 1 279 ? -38.730 0.992 40.640 1.00 33.47 279 LEU A CA 1
ATOM 2082 C C . LEU A 1 279 ? -38.132 -0.442 40.646 1.00 33.47 279 LEU A C 1
ATOM 2084 O O . LEU A 1 279 ? -38.895 -1.396 40.768 1.00 33.47 279 LEU A O 1
ATOM 2088 N N . LEU A 1 280 ? -36.791 -0.548 40.657 1.00 31.77 280 LEU A N 1
ATOM 2089 C CA . LEU A 1 280 ? -35.938 -1.626 41.231 1.00 31.77 280 LEU A CA 1
ATOM 2090 C C . LEU A 1 280 ? -35.205 -2.631 40.304 1.00 31.77 280 LEU A C 1
ATOM 2092 O O . LEU A 1 280 ? -35.793 -3.515 39.698 1.00 31.77 280 LEU A O 1
ATOM 2096 N N . LEU A 1 281 ? -33.866 -2.486 40.345 1.00 36.38 281 LEU A N 1
ATOM 2097 C CA . LEU A 1 281 ? -32.816 -3.444 40.762 1.00 36.38 281 LEU A CA 1
ATOM 2098 C C . LEU A 1 281 ? -32.804 -4.891 40.226 1.00 36.38 281 LEU A C 1
ATOM 2100 O O . LEU A 1 281 ? -33.720 -5.673 40.445 1.00 36.38 281 LEU A O 1
ATOM 2104 N N . GLY A 1 282 ? -31.631 -5.297 39.722 1.00 30.03 282 GLY A N 1
ATOM 2105 C CA . GLY A 1 282 ? -31.265 -6.702 39.534 1.00 30.03 282 GLY A CA 1
ATOM 2106 C C . GLY A 1 282 ? -29.802 -6.888 39.127 1.00 30.03 282 GLY A C 1
ATOM 2107 O O . GLY A 1 282 ? -29.496 -6.997 37.946 1.00 30.03 282 GLY A O 1
ATOM 2108 N N . ALA A 1 283 ? -28.899 -6.915 40.110 1.00 34.34 283 ALA A N 1
ATOM 2109 C CA . ALA A 1 283 ? -27.526 -7.386 39.949 1.00 34.34 283 ALA A CA 1
ATOM 2110 C C . ALA A 1 283 ? -27.502 -8.920 39.831 1.00 34.34 283 ALA A C 1
ATOM 2112 O O . ALA A 1 283 ? -28.175 -9.600 40.604 1.00 34.34 283 ALA A O 1
ATOM 2113 N N . ALA A 1 284 ? -26.685 -9.465 38.928 1.00 36.78 284 ALA A N 1
ATOM 2114 C CA . ALA A 1 284 ? -26.336 -10.883 38.928 1.00 36.78 284 ALA A CA 1
ATOM 2115 C C . ALA A 1 284 ? -24.845 -11.059 38.614 1.00 36.78 284 ALA A C 1
ATOM 2117 O O . ALA A 1 284 ? -24.378 -10.843 37.498 1.00 36.78 284 ALA A O 1
ATOM 2118 N N . VAL A 1 285 ? -24.113 -11.444 39.657 1.00 35.53 285 VAL A N 1
ATOM 2119 C CA . VAL A 1 285 ? -22.764 -12.005 39.628 1.00 35.53 285 VAL A CA 1
ATOM 2120 C C . VAL A 1 285 ? -22.876 -13.448 39.132 1.00 35.53 285 VAL A C 1
ATOM 2122 O O . VAL A 1 285 ? -23.645 -14.215 39.704 1.00 35.53 285 VAL A O 1
ATOM 2125 N N . PHE A 1 286 ? -22.093 -13.842 38.125 1.00 35.31 286 PHE A N 1
ATOM 2126 C CA . PHE A 1 286 ? -21.822 -15.256 37.856 1.00 35.31 286 PHE A CA 1
ATOM 2127 C C . PHE A 1 286 ? -20.323 -15.498 37.700 1.00 35.31 286 PHE A C 1
ATOM 2129 O O . PHE A 1 286 ? -19.618 -14.846 36.933 1.00 35.31 286 PHE A O 1
ATOM 2136 N N . THR A 1 287 ? -19.863 -16.430 38.521 1.00 34.88 287 THR A N 1
ATOM 2137 C CA . THR A 1 287 ? -18.501 -16.899 38.717 1.00 34.88 287 THR A CA 1
ATOM 2138 C C . THR A 1 287 ? -18.034 -17.812 37.584 1.00 34.88 287 THR A C 1
ATOM 2140 O O . THR A 1 287 ? -18.797 -18.579 37.001 1.00 34.88 287 THR A O 1
ATOM 2143 N N . ALA A 1 288 ? -16.733 -17.735 37.308 1.00 36.53 288 ALA A N 1
ATOM 2144 C CA . ALA A 1 288 ? -15.998 -18.588 36.388 1.00 36.53 288 ALA A CA 1
ATOM 2145 C C . ALA A 1 288 ? -15.876 -20.039 36.890 1.00 36.53 288 ALA A C 1
ATOM 2147 O O . ALA A 1 288 ? -15.549 -20.258 38.056 1.00 36.53 288 ALA A O 1
ATOM 2148 N N . ALA A 1 289 ? -16.014 -21.022 35.990 1.00 35.72 289 ALA A N 1
ATOM 2149 C CA . ALA A 1 289 ? -15.450 -22.362 36.167 1.00 35.72 289 ALA A CA 1
ATOM 2150 C C . ALA A 1 289 ? -15.250 -23.109 34.825 1.00 35.72 289 ALA A C 1
ATOM 2152 O O . ALA A 1 289 ? -16.199 -23.544 34.186 1.00 35.72 289 ALA A O 1
ATOM 2153 N N . GLN A 1 290 ? -13.974 -23.299 34.467 1.00 39.19 290 GLN A N 1
ATOM 2154 C CA . GLN A 1 290 ? -13.381 -24.582 34.049 1.00 39.19 290 GLN A CA 1
ATOM 2155 C C . GLN A 1 290 ? -13.962 -25.322 32.820 1.00 39.19 290 GLN A C 1
ATOM 2157 O O . GLN A 1 290 ? -14.715 -26.276 32.977 1.00 39.19 290 GLN A O 1
ATOM 2162 N N . VAL A 1 291 ? -13.440 -25.043 31.614 1.00 38.44 291 VAL A N 1
ATOM 2163 C CA . VAL A 1 291 ? -13.276 -26.075 30.563 1.00 38.44 291 VAL A CA 1
ATOM 2164 C C . VAL A 1 291 ? -11.954 -25.854 29.814 1.00 38.44 291 VAL A C 1
ATOM 2166 O O . VAL A 1 291 ? -11.887 -25.218 28.768 1.00 38.44 291 VAL A O 1
ATOM 2169 N N . THR A 1 292 ? -10.867 -26.404 30.348 1.00 42.62 292 THR A N 1
ATOM 2170 C CA . THR A 1 292 ? -9.618 -26.647 29.609 1.00 42.62 292 THR A CA 1
ATOM 2171 C C . THR A 1 292 ? -9.153 -28.073 29.908 1.00 42.62 292 THR A C 1
ATOM 2173 O O . THR A 1 292 ? -9.390 -28.585 30.996 1.00 42.62 292 THR A O 1
ATOM 2176 N N . LYS A 1 293 ? -8.460 -28.698 28.943 1.00 42.88 293 LYS A N 1
ATOM 2177 C CA . LYS A 1 293 ? -7.839 -30.047 28.963 1.00 42.88 293 LYS A CA 1
ATOM 2178 C C . LYS A 1 293 ? -8.740 -31.265 28.713 1.00 42.88 293 LYS A C 1
ATOM 2180 O O . LYS A 1 293 ? -8.915 -32.093 29.598 1.00 42.88 293 LYS A O 1
ATOM 2185 N N . ARG A 1 294 ? -9.119 -31.512 27.448 1.00 42.62 294 ARG A N 1
ATOM 2186 C CA . ARG A 1 294 ? -9.352 -32.895 26.949 1.00 42.62 294 ARG A CA 1
ATOM 2187 C C . ARG A 1 294 ? -8.979 -33.176 25.479 1.00 42.62 294 ARG A C 1
ATOM 2189 O O . ARG A 1 294 ? -9.501 -34.118 24.899 1.00 42.62 294 ARG A O 1
ATOM 2196 N N . ARG A 1 295 ? -8.036 -32.450 24.859 1.00 46.94 295 ARG A N 1
ATOM 2197 C CA . ARG A 1 295 ? -7.559 -32.791 23.492 1.00 46.94 295 ARG A CA 1
ATOM 2198 C C . ARG A 1 295 ? -6.037 -32.823 23.301 1.00 46.94 295 ARG A C 1
ATOM 2200 O O . ARG A 1 295 ? -5.544 -32.530 22.224 1.00 46.94 295 ARG A O 1
ATOM 2207 N N . ARG A 1 296 ? -5.280 -33.240 24.325 1.00 47.84 296 ARG A N 1
ATOM 2208 C CA . ARG A 1 296 ? -3.825 -33.492 24.205 1.00 47.84 296 ARG A CA 1
ATOM 2209 C C . ARG A 1 296 ? -3.423 -34.963 24.401 1.00 47.84 296 ARG A C 1
ATOM 2211 O O . ARG A 1 296 ? -2.317 -35.236 24.835 1.00 47.84 296 ARG A O 1
ATOM 2218 N N . ARG A 1 297 ? -4.326 -35.910 24.117 1.00 44.38 297 ARG A N 1
ATOM 2219 C CA . ARG A 1 297 ? -4.052 -37.365 24.182 1.00 44.38 297 ARG A CA 1
ATOM 2220 C C . ARG A 1 297 ? -4.436 -38.139 22.912 1.00 44.38 297 ARG A C 1
ATOM 2222 O O . ARG A 1 297 ? -4.600 -39.346 22.972 1.00 44.38 297 ARG A O 1
ATOM 2229 N N . ALA A 1 298 ? -4.584 -37.459 21.775 1.00 44.25 298 ALA A N 1
ATOM 2230 C CA . ALA A 1 298 ? -4.939 -38.104 20.503 1.00 44.25 298 ALA A CA 1
ATOM 2231 C C . ALA A 1 298 ? -3.896 -37.907 19.384 1.00 44.25 298 ALA A C 1
ATOM 2233 O O . ALA A 1 298 ? -4.187 -38.207 18.238 1.00 44.25 298 ALA A O 1
ATOM 2234 N N . MET A 1 299 ? -2.692 -37.411 19.695 1.00 46.53 299 MET A N 1
ATOM 2235 C CA . MET A 1 299 ? -1.602 -37.251 18.715 1.00 46.53 299 MET A CA 1
ATOM 2236 C C . MET A 1 299 ? -0.291 -37.878 19.208 1.00 46.53 299 MET A C 1
ATOM 2238 O O . MET A 1 299 ? 0.778 -37.302 19.059 1.00 46.53 299 MET A O 1
ATOM 2242 N N . GLU A 1 300 ? -0.379 -39.052 19.835 1.00 45.81 300 GLU A N 1
ATOM 2243 C CA . GLU A 1 300 ? 0.812 -39.854 20.164 1.00 45.81 300 GLU A CA 1
ATOM 2244 C C . GLU A 1 300 ? 0.671 -41.328 19.753 1.00 45.81 300 GLU A C 1
ATOM 2246 O O . GLU A 1 300 ? 1.471 -42.162 20.158 1.00 45.81 300 GLU A O 1
ATOM 2251 N N . GLN A 1 301 ? -0.331 -41.652 18.925 1.00 48.84 301 GLN A N 1
ATOM 2252 C CA . GLN A 1 301 ? -0.466 -42.944 18.243 1.00 48.84 301 GLN A CA 1
ATOM 2253 C C . GLN A 1 301 ? -1.207 -42.762 16.907 1.00 48.84 301 GLN A C 1
ATOM 2255 O O . GLN A 1 301 ? -2.411 -43.003 16.832 1.00 48.84 301 GLN A O 1
ATOM 2260 N N . ALA A 1 302 ? -0.493 -42.278 15.888 1.00 45.03 302 ALA A N 1
ATOM 2261 C CA . ALA A 1 302 ? -0.748 -42.495 14.458 1.00 45.03 302 ALA A CA 1
ATOM 2262 C C . ALA A 1 302 ? 0.475 -42.019 13.664 1.00 45.03 302 ALA A C 1
ATOM 2264 O O . ALA A 1 302 ? 0.893 -40.864 13.903 1.00 45.03 302 ALA A O 1
#